Protein AF-A0A971S1C1-F1 (afdb_monomer_lite)

InterPro domains:
  IPR001343 RTX calcium-binding nonapeptide repeat [PF00353] (58-92)
  IPR010566 Haemolysin-type calcium binding-related [PF06594] (137-173)
  IPR011049 Serralysin-like metalloprotease, C-terminal [G3DSA:2.150.10.10] (1-204)
  IPR011049 Serralysin-like metalloprotease, C-terminal [SSF51120] (1-157)
  IPR018511 Hemolysin-type calcium-binding conserved site [PS00330] (73-91)

Secondary structure (DSSP, 8-state):
-EEEE-STT------TTS---EEEESS-EE--TT--EEEE--SS---EE--SS--EEE--SS--EEEEEESS-EEE--SBS-EEEEEES--EEEE-TT-BEEEEE-----TT---EEEE-SS--GGG-EEEEETTEEEEEETTTEEEEETTTTSTT-S-SEEEETTS-EEEHHHHHHHHHHHHHHHHHTT----SHHHHHT-HHHHHHHHHT-B-

Organism: NCBI:txid328301

Radius of gyration: 18.39 Å; chains: 1; bounding box: 39×34×55 Å

Foldseek 3Di:
DEEEAEDPPDDDDDDPPPDEYEYEYCAADEDDPPHAEYAHPHPEEHEYEYDQEAHEYHADQEEYEYEQAHYAYEYHNAAYAYEYENHEAAYEDEDEPNNAEYEYWYPQYPPPYAHEYEYEDPFDQLQWFWDDDPQWIWIGTDDGYIYIQHRLNPPRTGHQWYAYPVGKIDGSVLNVVLNVVLVVVCVVVVQDRPDSVSCVVDSVSSVSSSVSIDD

Sequence (215 aa):
DTYSVDNAGDVVTENAGEGTDTVQSSRTYTLGANVENLTLTGTSTINGTGNALDNVLTGNSANNTLSGADGNDVLYGNAGNDTLNGGAGNDTYTFSLNGGNDTVTDAGADSTTQDKVLFTNDVLQNTVALFQDGQNLIVGYGSTDAITITNQAASDYGVEKIQLDNGLFLTNDDVNLVIQQMTAFAADHGIALASIADVRANQDLMNIVVSAWHG

Structure (mmCIF, N/CA/C/O backbone):
data_AF-A0A971S1C1-F1
#
_entry.id   AF-A0A971S1C1-F1
#
loop_
_atom_site.group_PDB
_atom_site.id
_atom_site.type_symbol
_atom_site.label_atom_id
_atom_site.label_alt_id
_atom_site.label_comp_id
_atom_site.label_asym_id
_atom_site.label_entity_id
_atom_site.label_seq_id
_atom_site.pdbx_PDB_ins_code
_atom_site.Cartn_x
_atom_site.Cartn_y
_atom_site.Cartn_z
_atom_site.occupancy
_atom_site.B_iso_or_equiv
_atom_site.auth_seq_id
_atom_site.auth_comp_id
_atom_site.auth_asym_id
_atom_site.auth_atom_id
_atom_site.pdbx_PDB_model_num
ATOM 1 N N . ASP A 1 1 ? -8.992 4.851 24.533 1.00 92.00 1 ASP A N 1
ATOM 2 C CA . ASP A 1 1 ? -8.841 3.594 25.295 1.00 92.00 1 ASP A CA 1
ATOM 3 C C . ASP A 1 1 ? -8.175 2.481 24.486 1.00 92.00 1 ASP A C 1
ATOM 5 O O . ASP A 1 1 ? -7.805 2.673 23.328 1.00 92.00 1 ASP A O 1
ATOM 9 N N . THR A 1 2 ? -7.889 1.333 25.118 1.00 95.94 2 THR A N 1
ATOM 10 C CA . THR A 1 2 ? -7.298 0.154 24.454 1.00 95.94 2 THR A CA 1
ATOM 11 C C . THR A 1 2 ? -7.921 -1.146 24.957 1.00 95.94 2 THR A C 1
ATOM 13 O O . THR A 1 2 ? -7.911 -1.423 26.156 1.00 95.94 2 THR A O 1
ATOM 16 N N . TYR A 1 3 ? -8.387 -1.971 24.023 1.00 97.00 3 TYR A N 1
ATOM 17 C CA . TYR A 1 3 ? -9.036 -3.255 24.254 1.00 97.00 3 TYR A CA 1
ATOM 18 C C . TYR A 1 3 ? -8.163 -4.408 23.787 1.00 97.00 3 TYR A C 1
ATOM 20 O O . TYR A 1 3 ? -7.525 -4.326 22.741 1.00 97.00 3 TYR A O 1
ATOM 28 N N . SER A 1 4 ? -8.191 -5.512 24.529 1.00 97.50 4 SER A N 1
ATOM 29 C CA . SER A 1 4 ? -7.588 -6.778 24.114 1.00 97.50 4 SER A CA 1
ATOM 30 C C . SER A 1 4 ? -8.690 -7.754 23.728 1.00 97.50 4 SER A C 1
ATOM 32 O O . SER A 1 4 ? -9.604 -7.980 24.518 1.00 97.50 4 SER A O 1
ATOM 34 N N . VAL A 1 5 ? -8.582 -8.341 22.538 1.00 97.06 5 VAL A N 1
ATOM 35 C CA . VAL A 1 5 ? -9.487 -9.381 22.037 1.00 97.06 5 VAL A CA 1
ATOM 36 C C . VAL A 1 5 ? -8.680 -10.647 21.764 1.00 97.06 5 VAL A C 1
ATOM 38 O O . VAL A 1 5 ? -7.933 -10.738 20.784 1.00 97.06 5 VAL A O 1
ATOM 41 N N . ASP A 1 6 ? -8.822 -11.642 22.634 1.00 95.25 6 ASP A N 1
ATOM 42 C CA . ASP A 1 6 ? -8.107 -12.921 22.542 1.00 95.25 6 ASP A CA 1
ATOM 43 C C . ASP A 1 6 ? -9.027 -14.143 22.444 1.00 95.25 6 ASP A C 1
ATOM 45 O O . ASP A 1 6 ? -8.603 -15.234 22.040 1.00 95.25 6 ASP A O 1
ATOM 49 N N . ASN A 1 7 ? -10.318 -13.957 22.700 1.00 93.12 7 ASN A N 1
ATOM 50 C CA . ASN A 1 7 ? -11.311 -15.005 22.592 1.00 93.12 7 ASN A CA 1
ATOM 51 C C . ASN A 1 7 ? -12.618 -14.474 21.985 1.00 93.12 7 ASN A C 1
ATOM 53 O O . ASN A 1 7 ? -12.887 -13.281 21.937 1.00 93.12 7 ASN A O 1
ATOM 57 N N . ALA A 1 8 ? -13.447 -15.386 21.474 1.00 87.94 8 ALA A N 1
ATOM 58 C CA . ALA A 1 8 ? -14.677 -15.018 20.766 1.00 87.94 8 ALA A CA 1
ATOM 59 C C . ALA A 1 8 ? -15.780 -14.442 21.678 1.00 87.94 8 ALA A C 1
ATOM 61 O O . ALA A 1 8 ? -16.817 -14.026 21.171 1.00 87.94 8 ALA A O 1
ATOM 62 N N . GLY A 1 9 ? -15.600 -14.493 23.000 1.00 89.88 9 GLY A N 1
ATOM 63 C CA . GLY A 1 9 ? -16.530 -13.929 23.973 1.00 89.88 9 GLY A CA 1
ATOM 64 C C . GLY A 1 9 ? -16.203 -12.493 24.377 1.00 89.88 9 GLY A C 1
ATOM 65 O O . GLY A 1 9 ? -17.018 -11.886 25.071 1.00 89.88 9 GLY A O 1
ATOM 66 N N . ASP A 1 10 ? -15.053 -11.955 23.963 1.00 93.88 10 ASP A N 1
ATOM 67 C CA . ASP A 1 10 ? -14.683 -10.574 24.260 1.00 93.88 10 ASP A CA 1
ATOM 68 C C . ASP A 1 10 ? -15.591 -9.611 23.490 1.00 93.88 10 ASP A C 1
ATOM 70 O O . ASP A 1 10 ? -15.847 -9.781 22.296 1.00 93.88 10 ASP A O 1
ATOM 74 N N . VAL A 1 11 ? -16.084 -8.590 24.190 1.00 91.44 11 VAL A N 1
ATOM 75 C CA . VAL A 1 11 ? -16.961 -7.561 23.630 1.00 91.44 11 VAL A CA 1
ATOM 76 C C . VAL A 1 11 ? -16.292 -6.211 23.818 1.00 91.44 11 VAL A C 1
ATOM 78 O O . VAL A 1 11 ? -15.999 -5.815 24.945 1.00 91.44 11 VAL A O 1
ATOM 81 N N . VAL A 1 12 ? -16.090 -5.498 22.713 1.00 94.38 12 VAL A N 1
ATOM 82 C CA . VAL A 1 12 ? -15.684 -4.090 22.717 1.00 94.38 12 VAL A CA 1
ATOM 83 C C . VAL A 1 12 ? -16.940 -3.244 22.563 1.00 94.38 12 VAL A C 1
ATOM 85 O O . VAL A 1 12 ? -17.774 -3.504 21.696 1.00 94.38 12 VAL A O 1
ATOM 88 N N . THR A 1 13 ? -17.121 -2.264 23.439 1.00 91.62 13 THR A N 1
ATOM 89 C CA . THR A 1 13 ? -18.231 -1.311 23.374 1.00 91.62 13 THR A CA 1
ATOM 90 C C . THR A 1 13 ? -17.671 0.066 23.640 1.00 91.62 13 THR A C 1
ATOM 92 O O . THR A 1 13 ? -17.110 0.277 24.708 1.00 91.62 13 THR A O 1
ATOM 95 N N . GLU A 1 14 ? -17.867 0.965 22.683 1.00 93.75 14 GLU A N 1
ATOM 96 C CA . GLU A 1 14 ? -17.400 2.345 22.755 1.00 93.75 14 GLU A CA 1
ATOM 97 C C . GLU A 1 14 ? -18.527 3.334 22.474 1.00 93.75 14 GLU A C 1
ATOM 99 O O . GLU A 1 14 ? -19.392 3.082 21.618 1.00 93.75 14 GLU A O 1
ATOM 104 N N . ASN A 1 15 ? -18.535 4.459 23.195 1.00 90.69 15 ASN A N 1
ATOM 105 C CA . ASN A 1 15 ? -19.486 5.536 22.932 1.00 90.69 15 ASN A CA 1
ATOM 106 C C . ASN A 1 15 ? -18.863 6.611 22.041 1.00 90.69 15 ASN A C 1
ATOM 108 O O . ASN A 1 15 ? -17.659 6.828 21.988 1.00 90.69 15 ASN A O 1
ATOM 112 N N . ALA A 1 16 ? -19.726 7.342 21.341 1.00 91.50 16 ALA A N 1
ATOM 113 C CA . ALA A 1 16 ? -19.281 8.417 20.472 1.00 91.50 16 ALA A CA 1
ATOM 114 C C . ALA A 1 16 ? -18.640 9.565 21.272 1.00 91.50 16 ALA A C 1
ATOM 116 O O . ALA A 1 16 ? -19.221 10.060 22.242 1.00 91.50 16 ALA A O 1
ATOM 117 N N . GLY A 1 17 ? -17.497 10.060 20.789 1.00 88.75 17 GLY A N 1
ATOM 118 C CA . GLY A 1 17 ? -16.838 11.257 21.318 1.00 88.75 17 GLY A CA 1
ATOM 119 C C . GLY A 1 17 ? -15.993 11.031 22.573 1.00 88.75 17 GLY A C 1
ATOM 120 O O . GLY A 1 17 ? -15.664 12.010 23.245 1.00 88.75 17 GLY A O 1
ATOM 121 N N . GLU A 1 18 ? -15.647 9.781 22.889 1.00 91.31 18 GLU A N 1
ATOM 122 C CA . GLU A 1 18 ? -14.807 9.436 24.046 1.00 91.31 18 GLU A CA 1
ATOM 123 C C . GLU A 1 18 ? -13.300 9.483 23.743 1.00 91.31 18 GLU A C 1
ATOM 125 O O . GLU A 1 18 ? -12.488 9.559 24.665 1.00 91.31 18 GLU A O 1
ATOM 130 N N . GLY A 1 19 ? -12.916 9.606 22.472 1.00 93.44 19 GLY A N 1
ATOM 131 C CA . GLY A 1 19 ? -11.536 9.833 22.069 1.00 93.44 19 GLY A CA 1
ATOM 132 C C . GLY A 1 19 ? -11.177 9.027 20.835 1.00 93.44 19 GLY A C 1
ATOM 133 O O . GLY A 1 19 ? -11.978 8.934 19.914 1.00 93.44 19 GLY A O 1
ATOM 134 N N . THR A 1 20 ? -9.937 8.537 20.819 1.00 95.38 20 THR A N 1
ATOM 135 C CA . THR A 1 20 ? -9.447 7.573 19.835 1.00 95.38 20 THR A CA 1
ATOM 136 C C . THR A 1 20 ? -9.171 6.261 20.552 1.00 95.38 20 THR A C 1
ATOM 138 O O . THR A 1 20 ? -8.403 6.220 21.527 1.00 95.38 20 THR A O 1
ATOM 141 N N . ASP A 1 21 ? -9.757 5.192 20.038 1.00 97.50 21 ASP A N 1
ATOM 142 C CA . ASP A 1 21 ? -9.824 3.896 20.689 1.00 97.50 21 ASP A CA 1
ATOM 143 C C . ASP A 1 21 ? -9.136 2.819 19.855 1.00 97.50 21 ASP A C 1
ATOM 145 O O . ASP A 1 21 ? -9.110 2.850 18.626 1.00 97.50 21 ASP A O 1
ATOM 149 N N . THR A 1 22 ? -8.484 1.876 20.537 1.00 98.06 22 THR A N 1
ATOM 150 C CA . THR A 1 22 ? -7.653 0.851 19.890 1.00 98.06 22 THR A CA 1
ATOM 151 C C . THR A 1 22 ? -8.057 -0.547 20.307 1.00 98.06 22 THR A C 1
ATOM 153 O O . THR A 1 22 ? -8.115 -0.850 21.494 1.00 98.06 22 THR A O 1
ATOM 156 N N . VAL A 1 23 ? -8.241 -1.445 19.346 1.00 98.69 23 VAL A N 1
ATOM 157 C CA . VAL A 1 23 ? -8.349 -2.885 19.590 1.00 98.69 23 VAL A CA 1
ATOM 158 C C . VAL A 1 23 ? -7.042 -3.562 19.223 1.00 98.69 23 VAL A C 1
ATOM 160 O O . VAL A 1 23 ? -6.543 -3.431 18.112 1.00 98.69 23 VAL A O 1
ATOM 163 N N . GLN A 1 24 ? -6.514 -4.352 20.146 1.00 98.69 24 GLN A N 1
ATOM 164 C CA . GLN A 1 24 ? -5.446 -5.308 19.904 1.00 98.69 24 GLN A CA 1
ATOM 165 C C . GLN A 1 24 ? -6.063 -6.704 19.843 1.00 98.69 24 GLN A C 1
ATOM 167 O O . GLN A 1 24 ? -6.579 -7.195 20.846 1.00 98.69 24 GLN A O 1
ATOM 172 N N . SER A 1 25 ? -6.034 -7.348 18.675 1.00 98.50 25 SER A N 1
ATOM 173 C CA . SER A 1 25 ? -6.679 -8.649 18.481 1.00 98.50 25 SER A CA 1
ATOM 174 C C . SER A 1 25 ? -5.701 -9.739 18.069 1.00 98.50 25 SER A C 1
ATOM 176 O O . SER A 1 25 ? -4.977 -9.605 17.087 1.00 98.50 25 SER A O 1
ATOM 178 N N . SER A 1 26 ? -5.730 -10.876 18.763 1.00 98.19 26 SER A N 1
ATOM 179 C CA . SER A 1 26 ? -4.986 -12.077 18.348 1.00 98.19 26 SER A CA 1
ATOM 180 C C . SER A 1 26 ? -5.775 -12.971 17.379 1.00 98.19 26 SER A C 1
ATOM 182 O O . SER A 1 26 ? -5.372 -14.100 17.087 1.00 98.19 26 SER A O 1
ATOM 184 N N . ARG A 1 27 ? -6.915 -12.480 16.876 1.00 97.75 27 ARG A N 1
ATOM 185 C CA . ARG A 1 27 ? -7.866 -13.195 16.016 1.00 97.75 27 ARG A CA 1
ATOM 186 C C . ARG A 1 27 ? -8.321 -12.290 14.868 1.00 97.75 27 ARG A C 1
ATOM 188 O O . ARG A 1 27 ? -8.015 -11.107 14.842 1.00 97.75 27 ARG A O 1
ATOM 195 N N . THR A 1 28 ? -9.067 -12.856 13.918 1.00 98.50 28 THR A N 1
ATOM 196 C CA . THR A 1 28 ? -9.772 -12.031 12.924 1.00 98.50 28 THR A CA 1
ATOM 197 C C . THR A 1 28 ? -10.797 -11.156 13.631 1.00 98.50 28 THR A C 1
ATOM 199 O O . THR A 1 28 ? -11.549 -11.676 14.462 1.00 98.50 28 THR A O 1
ATOM 202 N N . TYR A 1 29 ? -10.822 -9.866 13.306 1.00 98.50 29 TYR A N 1
ATOM 203 C CA . TYR A 1 29 ? -11.644 -8.894 14.012 1.00 98.50 29 TYR A CA 1
ATOM 204 C C . TYR A 1 29 ? -12.190 -7.807 13.086 1.00 98.50 29 TYR A C 1
ATOM 206 O O . TYR A 1 29 ? -11.515 -7.366 12.158 1.00 98.50 29 TYR A O 1
ATOM 214 N N . THR A 1 30 ? -13.409 -7.3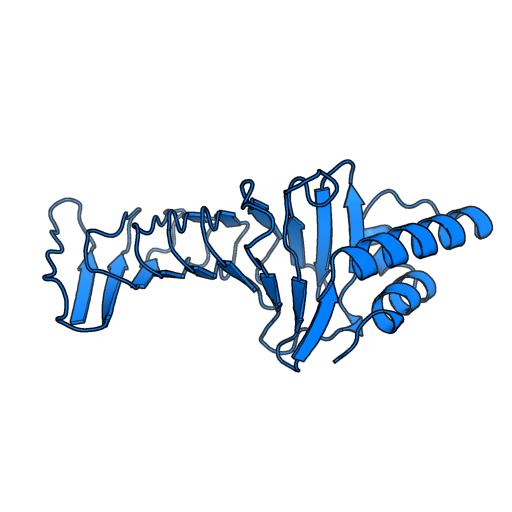66 13.385 1.00 98.44 30 THR A N 1
ATOM 215 C CA . THR A 1 30 ? -14.073 -6.235 12.736 1.00 98.44 30 THR A CA 1
ATOM 216 C C . THR A 1 30 ? -14.348 -5.182 13.798 1.00 98.44 30 THR A C 1
ATOM 218 O O . THR A 1 30 ? -14.920 -5.512 14.841 1.00 98.44 30 THR A O 1
ATOM 221 N N . LEU A 1 31 ? -13.927 -3.941 13.559 1.00 98.44 31 LEU A N 1
ATOM 222 C CA . LEU A 1 31 ? -14.152 -2.845 14.492 1.00 98.44 31 LEU A CA 1
ATOM 223 C C . LEU A 1 31 ? -15.653 -2.582 14.669 1.00 98.44 31 LEU A C 1
ATOM 225 O O . LEU A 1 31 ? -16.435 -2.568 13.719 1.00 98.44 31 LEU A O 1
ATOM 229 N N . GLY A 1 32 ? -16.056 -2.390 15.926 1.00 96.88 32 GLY A N 1
ATOM 230 C CA . GLY A 1 32 ? -17.382 -1.879 16.259 1.00 96.88 32 GLY A CA 1
ATOM 231 C C . GLY A 1 32 ? -17.464 -0.377 15.995 1.00 96.88 32 GLY A C 1
ATOM 232 O O . GLY A 1 32 ? -16.462 0.253 15.674 1.00 96.88 32 GLY A O 1
ATOM 233 N N . ALA A 1 33 ? -18.651 0.210 16.140 1.00 95.62 33 ALA A N 1
ATOM 234 C CA . ALA A 1 33 ? -18.812 1.659 16.033 1.00 95.62 33 ALA A CA 1
ATOM 235 C C . ALA A 1 33 ? -17.972 2.405 17.087 1.00 95.62 33 ALA A C 1
ATOM 237 O O . ALA A 1 33 ? -17.821 1.903 18.201 1.00 95.62 33 ALA A O 1
ATOM 238 N N . ASN A 1 34 ? -17.525 3.619 16.745 1.00 96.75 34 ASN A N 1
ATOM 239 C CA . ASN A 1 34 ? -16.732 4.505 17.615 1.00 96.75 34 ASN A CA 1
ATOM 240 C C . ASN A 1 34 ? -15.370 3.920 18.022 1.00 96.75 34 ASN A C 1
ATOM 242 O O . ASN A 1 34 ? -14.898 4.177 19.119 1.00 96.75 34 ASN A O 1
ATOM 246 N N . VAL A 1 35 ? -14.789 3.063 17.181 1.00 97.94 35 VAL A N 1
ATOM 247 C CA . VAL A 1 35 ? -13.436 2.547 17.388 1.00 97.94 35 VAL A CA 1
ATOM 248 C C . VAL A 1 35 ? -12.629 2.802 16.134 1.00 97.94 35 VAL A C 1
ATOM 250 O O . VAL A 1 35 ? -13.066 2.424 15.050 1.00 97.94 35 VAL A O 1
ATOM 253 N N . GLU A 1 36 ? -11.456 3.405 16.274 1.00 98.31 36 GLU A N 1
ATOM 254 C CA . GLU A 1 36 ? -10.695 3.909 15.130 1.00 98.31 36 GLU A CA 1
ATOM 255 C C . GLU A 1 36 ? -9.504 3.014 14.782 1.00 98.31 36 GLU A C 1
ATOM 257 O O . GLU A 1 36 ? -9.117 2.921 13.624 1.00 98.31 36 GLU A O 1
ATOM 262 N N . ASN A 1 37 ? -8.906 2.317 15.753 1.00 98.69 37 ASN A N 1
ATOM 263 C CA . ASN A 1 37 ? -7.661 1.589 15.503 1.00 98.69 37 ASN A CA 1
ATOM 264 C C . ASN A 1 37 ? -7.801 0.084 15.736 1.00 98.69 37 ASN A C 1
ATOM 266 O O . ASN A 1 37 ? -8.322 -0.364 16.761 1.00 98.69 37 ASN A O 1
ATOM 270 N N . LEU A 1 38 ? -7.222 -0.707 14.835 1.00 98.81 38 LEU A N 1
ATOM 271 C CA . LEU A 1 38 ? -7.054 -2.150 14.979 1.00 98.81 38 LEU A CA 1
ATOM 272 C 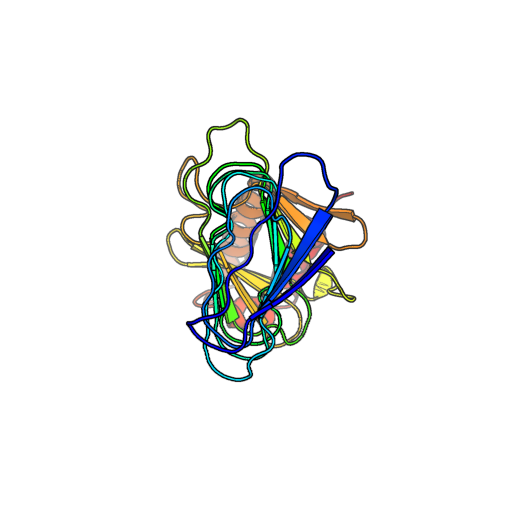C . LEU A 1 38 ? -5.585 -2.536 14.794 1.00 98.81 38 LEU A C 1
ATOM 274 O O . LEU A 1 38 ? -4.981 -2.251 13.765 1.00 98.81 38 LEU A O 1
ATOM 278 N N . THR A 1 39 ? -5.028 -3.270 15.752 1.00 98.81 39 THR A N 1
ATOM 279 C CA . THR A 1 39 ? -3.732 -3.944 15.625 1.00 98.81 39 THR A CA 1
ATOM 280 C C . THR A 1 39 ? -3.905 -5.451 15.781 1.00 98.81 39 THR A C 1
ATOM 282 O O . THR A 1 39 ? -4.357 -5.935 16.821 1.00 98.81 39 THR A O 1
ATOM 285 N N . LEU A 1 40 ? -3.503 -6.213 14.766 1.00 98.81 40 LEU A N 1
ATOM 286 C CA . LEU A 1 40 ? -3.474 -7.671 14.812 1.00 98.81 40 LEU A CA 1
ATOM 287 C C . LEU A 1 40 ? -2.193 -8.141 15.521 1.00 98.81 40 LEU A C 1
ATOM 289 O O . LEU A 1 40 ? -1.082 -7.868 15.083 1.00 98.81 40 LEU A O 1
ATOM 293 N N . THR A 1 41 ? -2.339 -8.848 16.641 1.00 98.38 41 THR A N 1
ATOM 294 C CA . THR A 1 41 ? -1.227 -9.285 17.510 1.00 98.38 41 THR A CA 1
ATOM 295 C C . THR A 1 41 ? -0.941 -10.783 17.432 1.00 98.38 41 THR A C 1
ATOM 297 O O . THR A 1 41 ? 0.053 -11.261 17.981 1.00 98.38 41 THR A O 1
ATOM 300 N N . GLY A 1 42 ? -1.809 -11.546 16.762 1.00 96.75 42 GLY A N 1
ATOM 301 C CA . GLY A 1 42 ? -1.591 -12.970 16.511 1.00 96.75 42 GLY A CA 1
ATOM 302 C C . GLY A 1 42 ? -0.409 -13.200 15.568 1.00 96.75 42 GLY A C 1
ATOM 303 O O . GLY A 1 42 ? 0.053 -12.280 14.906 1.00 96.75 42 GLY A O 1
ATOM 304 N N . THR A 1 43 ? 0.062 -14.441 15.466 1.00 96.06 43 THR A N 1
ATOM 305 C CA . THR A 1 43 ? 1.147 -14.825 14.538 1.00 96.06 43 THR A CA 1
ATOM 306 C C . THR A 1 43 ? 0.668 -15.671 13.357 1.00 96.06 43 THR A C 1
ATOM 308 O O . THR A 1 43 ? 1.449 -15.989 12.465 1.00 96.06 43 THR A O 1
ATOM 311 N N . SER A 1 44 ? -0.605 -16.072 13.348 1.00 97.31 44 SER A N 1
ATOM 312 C CA . SER A 1 44 ? -1.245 -16.754 12.221 1.00 97.31 44 SER A CA 1
ATOM 313 C C . SER A 1 44 ? -1.897 -15.757 11.265 1.00 97.31 44 SER A C 1
ATOM 315 O O . SER A 1 44 ? -2.150 -14.618 11.647 1.00 97.31 44 SER A O 1
ATOM 317 N N . THR A 1 45 ? -2.270 -16.213 10.067 1.00 98.38 45 THR A N 1
ATOM 318 C CA . THR A 1 45 ? -3.176 -15.472 9.178 1.00 98.38 45 THR A CA 1
ATOM 319 C C . THR A 1 45 ? -4.499 -15.195 9.888 1.00 98.38 45 THR A C 1
ATOM 321 O O . THR A 1 45 ? -5.275 -16.106 10.185 1.00 98.38 45 THR A O 1
ATOM 324 N N . ILE A 1 46 ? -4.720 -13.921 10.177 1.00 98.50 46 ILE A N 1
ATOM 325 C CA . ILE A 1 46 ? -5.948 -13.338 10.712 1.00 98.50 46 ILE A CA 1
ATOM 326 C C . ILE A 1 46 ? -6.221 -12.050 9.939 1.00 98.50 46 ILE A C 1
ATOM 328 O O . ILE A 1 46 ? -5.311 -11.500 9.332 1.00 98.50 46 ILE A O 1
ATOM 332 N N . ASN A 1 47 ? -7.468 -11.595 9.925 1.00 98.75 47 ASN A N 1
ATOM 333 C CA . ASN A 1 47 ? -7.881 -10.474 9.085 1.00 98.75 47 ASN A CA 1
ATOM 334 C C . ASN A 1 47 ? -8.429 -9.324 9.928 1.00 98.75 47 ASN A C 1
ATOM 336 O O . ASN A 1 47 ? -8.912 -9.535 11.044 1.00 98.75 47 ASN A O 1
ATOM 340 N N . GLY A 1 48 ? -8.362 -8.120 9.375 1.00 98.81 48 GLY A N 1
ATOM 341 C CA . GLY A 1 48 ? -8.873 -6.905 9.992 1.00 98.81 48 GLY A CA 1
ATOM 342 C C . GLY A 1 48 ? -9.931 -6.259 9.113 1.00 98.81 48 GLY A C 1
ATOM 343 O O . GLY A 1 48 ? -9.810 -6.231 7.889 1.00 98.81 48 GLY A O 1
ATOM 344 N N . THR A 1 49 ? -10.981 -5.738 9.729 1.00 98.75 49 THR A N 1
ATOM 345 C CA . THR A 1 49 ? -11.970 -4.910 9.037 1.00 98.75 49 THR A CA 1
ATOM 346 C C . THR A 1 49 ? -12.271 -3.689 9.887 1.00 98.75 49 THR A C 1
ATOM 348 O O . THR A 1 49 ? -12.515 -3.830 11.087 1.00 98.75 49 THR A O 1
ATOM 351 N N . GLY A 1 50 ? -12.222 -2.517 9.268 1.00 98.56 50 GLY A N 1
ATOM 352 C CA . GLY A 1 50 ? -12.630 -1.254 9.851 1.00 98.56 50 GLY A CA 1
ATOM 353 C C . GLY A 1 50 ? -14.149 -1.103 9.931 1.00 98.56 50 GLY A C 1
ATOM 354 O O . GLY A 1 50 ? -14.899 -2.087 9.956 1.00 98.56 50 GLY A O 1
ATOM 355 N N . ASN A 1 51 ? -14.595 0.141 10.025 1.00 97.88 51 ASN A N 1
ATOM 356 C CA . ASN A 1 51 ? -15.985 0.559 10.114 1.00 97.88 51 ASN A CA 1
ATOM 357 C C . ASN A 1 51 ? -16.220 1.776 9.196 1.00 97.88 51 ASN A C 1
ATOM 359 O O . ASN A 1 51 ? -15.668 1.821 8.113 1.00 97.88 51 ASN A O 1
ATOM 363 N N . ALA A 1 52 ? -17.119 2.694 9.560 1.00 96.31 52 ALA A N 1
ATOM 364 C CA . ALA A 1 52 ? -17.439 3.862 8.732 1.00 96.31 52 ALA A CA 1
ATOM 365 C C . ALA A 1 52 ? -16.688 5.147 9.144 1.00 96.31 52 ALA A C 1
ATOM 367 O O . ALA A 1 52 ? -17.096 6.252 8.782 1.00 96.31 52 ALA A O 1
ATOM 368 N N . LEU A 1 53 ? -15.693 5.016 10.020 1.00 97.06 53 LEU A N 1
ATOM 369 C CA . LEU A 1 53 ? -14.838 6.096 10.502 1.00 97.06 53 LEU A CA 1
ATOM 370 C C . LEU A 1 53 ? -13.475 5.987 9.829 1.00 97.06 53 LEU A C 1
ATOM 372 O O . LEU A 1 53 ? -13.088 4.911 9.405 1.00 97.06 53 LEU A O 1
ATOM 376 N N . ASP A 1 54 ? -12.702 7.067 9.882 1.00 97.81 54 ASP A N 1
ATOM 377 C CA . ASP A 1 54 ? -11.282 7.039 9.533 1.00 97.81 54 ASP A CA 1
ATOM 378 C C . ASP A 1 54 ? -10.546 6.063 10.473 1.00 97.81 54 ASP A C 1
ATOM 380 O O . ASP A 1 54 ? -10.459 6.298 11.686 1.00 97.81 54 ASP A O 1
ATOM 384 N N . ASN A 1 55 ? -10.061 4.938 9.947 1.00 98.75 55 ASN A N 1
ATOM 385 C CA . ASN A 1 55 ? -9.438 3.880 10.729 1.00 98.75 55 ASN A CA 1
ATOM 386 C C . ASN A 1 55 ? -7.938 3.728 10.473 1.00 98.75 55 ASN A C 1
ATOM 388 O O . ASN A 1 55 ? -7.427 3.931 9.376 1.00 98.75 55 ASN A O 1
ATOM 392 N N . VAL A 1 56 ? -7.215 3.271 11.499 1.00 98.88 56 VAL A N 1
ATOM 393 C CA . VAL A 1 56 ? -5.842 2.771 11.360 1.00 98.88 56 VAL A CA 1
ATOM 394 C C . VAL A 1 56 ? -5.836 1.261 11.550 1.00 98.88 56 VAL A C 1
ATOM 396 O O . VAL A 1 56 ? -6.028 0.756 12.660 1.00 98.88 56 VAL A O 1
ATOM 399 N N . LEU A 1 57 ? -5.572 0.525 10.471 1.00 98.94 57 LEU A N 1
ATOM 400 C CA . LEU A 1 57 ? -5.535 -0.936 10.471 1.00 98.94 57 LEU A CA 1
ATOM 401 C C . LEU A 1 57 ? -4.095 -1.425 10.320 1.00 98.94 57 LEU A C 1
ATOM 403 O O . LEU A 1 57 ? -3.433 -1.171 9.319 1.00 98.94 57 LEU A O 1
ATOM 407 N N . THR A 1 58 ? -3.609 -2.150 11.323 1.00 98.88 58 THR A N 1
ATOM 408 C CA . THR A 1 58 ? -2.257 -2.717 11.358 1.00 98.88 58 THR A CA 1
ATOM 409 C C . THR A 1 58 ? -2.311 -4.243 11.387 1.00 98.88 58 THR A C 1
ATOM 411 O O . THR A 1 58 ? -2.810 -4.835 12.348 1.00 98.88 58 THR A O 1
ATOM 414 N N . GLY A 1 59 ? -1.776 -4.869 10.340 1.00 98.81 59 GLY A N 1
ATOM 415 C CA . GLY A 1 59 ? -1.577 -6.309 10.209 1.00 98.81 59 GLY A CA 1
ATOM 416 C C . GLY A 1 59 ? -0.468 -6.855 11.112 1.00 98.81 59 GLY A C 1
ATOM 417 O O . GLY A 1 59 ? 0.196 -6.118 11.846 1.00 98.81 59 GLY A O 1
ATOM 418 N N . ASN A 1 60 ? -0.275 -8.169 11.078 1.00 98.56 60 ASN A N 1
ATOM 419 C CA . ASN A 1 60 ? 0.800 -8.871 11.770 1.00 98.56 60 ASN A CA 1
ATOM 420 C C . ASN A 1 60 ? 1.911 -9.279 10.785 1.00 98.56 60 ASN A C 1
ATOM 422 O O . ASN A 1 60 ? 2.117 -8.631 9.773 1.00 98.56 60 ASN A O 1
ATOM 426 N N . SER A 1 61 ? 2.713 -10.293 11.122 1.00 98.06 61 SER A N 1
ATOM 427 C CA . SER A 1 61 ? 3.804 -10.770 10.256 1.00 98.06 61 SER A CA 1
ATOM 428 C C . SER A 1 61 ? 3.400 -11.931 9.334 1.00 98.06 61 SER A C 1
ATOM 430 O O . SER A 1 61 ? 4.267 -12.661 8.849 1.00 98.06 61 SER A O 1
ATOM 432 N N . ALA A 1 62 ? 2.108 -12.229 9.239 1.00 98.56 62 ALA A N 1
ATOM 433 C CA . ALA A 1 62 ? 1.553 -13.270 8.390 1.00 98.56 62 ALA A CA 1
ATOM 434 C C . ALA A 1 62 ? 0.650 -12.620 7.345 1.00 98.56 62 ALA A C 1
ATOM 436 O O . ALA A 1 62 ? 0.190 -11.509 7.536 1.00 98.56 62 ALA A O 1
ATOM 437 N N . ASN A 1 63 ? 0.318 -13.358 6.290 1.00 98.75 63 ASN A N 1
ATOM 438 C CA . ASN A 1 63 ? -0.556 -12.853 5.235 1.00 98.75 63 ASN A CA 1
ATOM 439 C C . ASN A 1 63 ? -1.929 -12.485 5.815 1.00 98.75 63 ASN A C 1
ATOM 441 O O . ASN A 1 63 ? -2.645 -13.380 6.285 1.00 98.75 63 ASN A O 1
ATOM 445 N N . ASN A 1 64 ? -2.286 -11.207 5.773 1.00 98.81 64 ASN A N 1
ATOM 446 C CA . ASN A 1 64 ? -3.547 -10.655 6.242 1.00 98.81 64 ASN A CA 1
ATOM 447 C C . ASN A 1 64 ? -4.398 -10.152 5.072 1.00 98.81 64 ASN A C 1
ATOM 449 O O . ASN A 1 64 ? -3.913 -9.739 4.021 1.00 98.81 64 ASN A O 1
ATOM 453 N N . THR A 1 65 ? -5.709 -10.139 5.283 1.00 98.75 65 THR A N 1
ATOM 454 C CA . THR A 1 65 ? -6.623 -9.285 4.525 1.00 98.75 65 THR A CA 1
ATOM 455 C C . THR A 1 65 ? -7.079 -8.151 5.432 1.00 98.75 65 THR A C 1
ATOM 457 O O . THR A 1 65 ? -7.650 -8.417 6.493 1.00 98.75 65 THR A O 1
ATOM 460 N N . LEU A 1 66 ? -6.826 -6.909 5.022 1.00 98.88 66 LEU A N 1
ATOM 461 C CA . LEU A 1 66 ? -7.263 -5.699 5.715 1.00 98.88 66 LEU A CA 1
ATOM 462 C C . LEU A 1 66 ? -8.255 -4.939 4.830 1.00 98.88 66 LEU A C 1
ATOM 464 O O . LEU A 1 66 ? -7.986 -4.725 3.650 1.00 98.88 66 LEU A O 1
ATOM 468 N N . SER A 1 67 ? -9.396 -4.554 5.399 1.00 98.19 67 SER A N 1
ATOM 469 C CA . SER A 1 67 ? -10.435 -3.774 4.716 1.00 98.19 67 SER A CA 1
ATOM 470 C C . SER A 1 67 ? -10.782 -2.540 5.543 1.00 98.19 67 SER A C 1
ATOM 472 O O . SER A 1 67 ? -11.256 -2.726 6.661 1.00 98.19 67 SER A O 1
ATOM 474 N N . GLY A 1 68 ? -10.577 -1.335 5.014 1.00 97.38 68 GLY A N 1
ATOM 475 C CA . GLY A 1 68 ? -10.897 -0.063 5.676 1.00 97.38 68 GLY A CA 1
ATOM 476 C C . GLY A 1 68 ? -12.404 0.170 5.827 1.00 97.38 68 GLY A C 1
ATOM 477 O O . GLY A 1 68 ? -12.890 0.293 6.945 1.00 97.38 68 GLY A O 1
ATOM 478 N N . ALA A 1 69 ? -13.142 -0.068 4.737 1.00 95.38 69 ALA A N 1
ATOM 479 C CA . ALA A 1 69 ? -14.586 0.134 4.576 1.00 95.38 69 ALA A CA 1
ATOM 480 C C . ALA A 1 69 ? -14.958 1.567 4.162 1.00 95.38 69 ALA A C 1
ATOM 482 O O . ALA A 1 69 ? -14.709 1.877 3.004 1.00 95.38 69 ALA A O 1
ATOM 483 N N . ASP A 1 70 ? -15.607 2.386 4.996 1.00 94.19 70 ASP A N 1
ATOM 484 C CA . ASP A 1 70 ? -15.833 3.801 4.650 1.00 94.19 70 ASP A CA 1
ATOM 485 C C . ASP A 1 70 ? -14.956 4.675 5.553 1.00 94.19 70 ASP A C 1
ATOM 487 O O . ASP A 1 70 ? -14.817 4.374 6.734 1.00 94.19 70 ASP A O 1
ATOM 491 N N . GLY A 1 71 ? -14.498 5.821 5.059 1.00 94.94 71 GLY A N 1
ATOM 492 C CA . GLY A 1 71 ? -13.637 6.729 5.817 1.00 94.94 71 GLY A CA 1
ATOM 493 C C . GLY A 1 71 ? -12.293 6.913 5.128 1.00 94.94 71 GLY A C 1
ATOM 494 O O . GLY A 1 71 ? -12.035 6.345 4.081 1.00 94.94 71 GLY A O 1
ATOM 495 N N . ASN A 1 72 ? -11.451 7.787 5.670 1.00 96.25 72 ASN A N 1
ATOM 496 C CA . ASN A 1 72 ? -10.081 7.957 5.191 1.00 96.25 72 ASN A CA 1
ATOM 497 C C . ASN A 1 72 ? -9.164 7.050 6.012 1.00 96.25 72 ASN A C 1
ATOM 499 O O . ASN A 1 72 ? -8.746 7.417 7.117 1.00 96.25 72 ASN A O 1
ATOM 503 N N . ASP A 1 73 ? -8.864 5.871 5.487 1.00 98.00 73 ASP A N 1
ATOM 504 C CA . ASP A 1 73 ? -8.193 4.823 6.237 1.00 98.00 73 ASP A CA 1
ATOM 505 C C . ASP A 1 73 ? -6.676 4.811 6.023 1.00 98.00 73 ASP A C 1
ATOM 507 O O . ASP A 1 73 ? -6.136 5.216 4.992 1.00 98.00 73 ASP A O 1
ATOM 511 N N . VAL A 1 74 ? -5.944 4.302 7.014 1.00 98.69 74 VAL A N 1
ATOM 512 C CA . VAL A 1 74 ? -4.510 4.015 6.906 1.00 98.69 74 VAL A CA 1
ATOM 513 C C . VAL A 1 74 ? -4.270 2.533 7.151 1.00 98.69 74 VAL A C 1
ATOM 515 O O . VAL A 1 74 ? -4.487 2.022 8.252 1.00 98.69 74 VAL A O 1
ATOM 518 N N . LEU A 1 75 ? -3.793 1.836 6.120 1.00 98.88 75 LEU A N 1
ATOM 519 C CA . LEU A 1 75 ? -3.590 0.392 6.137 1.00 98.88 75 LEU A CA 1
ATOM 520 C C . LEU A 1 75 ? -2.093 0.065 6.137 1.00 98.88 75 LEU A C 1
ATOM 522 O O . LEU A 1 75 ? -1.355 0.445 5.226 1.00 98.88 75 LEU A O 1
ATOM 526 N N . TYR A 1 76 ? -1.665 -0.694 7.144 1.00 98.75 76 TYR A N 1
ATOM 527 C CA . TYR A 1 76 ? -0.322 -1.255 7.273 1.00 98.75 76 TYR A CA 1
ATOM 528 C C . TYR A 1 76 ? -0.415 -2.780 7.198 1.00 98.75 76 TYR A C 1
ATOM 530 O O . TYR A 1 76 ? -0.816 -3.409 8.175 1.00 98.75 76 TYR A O 1
ATOM 538 N N . GLY A 1 77 ? -0.028 -3.384 6.070 1.00 98.25 77 GLY A N 1
ATOM 539 C CA . GLY A 1 77 ? 0.079 -4.851 5.965 1.00 98.25 77 GLY A CA 1
ATOM 540 C C . GLY A 1 77 ? 1.141 -5.427 6.910 1.00 98.25 77 GLY A C 1
ATOM 541 O O . GLY A 1 77 ? 0.911 -6.422 7.587 1.00 98.25 77 GLY A O 1
ATOM 542 N N . ASN A 1 78 ? 2.229 -4.669 7.099 1.00 98.00 78 ASN A N 1
ATOM 543 C CA . ASN A 1 78 ? 3.479 -5.094 7.728 1.00 98.00 78 ASN A CA 1
ATOM 544 C C . ASN A 1 78 ? 4.209 -6.134 6.880 1.00 98.00 78 ASN A C 1
ATOM 546 O O . ASN A 1 78 ? 4.597 -5.792 5.773 1.00 98.00 78 ASN A O 1
ATOM 550 N N . ALA A 1 79 ? 4.517 -7.310 7.426 1.00 97.56 79 ALA A N 1
ATOM 551 C CA . ALA A 1 79 ? 5.282 -8.330 6.722 1.00 97.56 79 ALA A CA 1
ATOM 552 C C . ALA A 1 79 ? 4.351 -9.473 6.335 1.00 97.56 79 ALA A C 1
ATOM 554 O O . ALA A 1 79 ? 3.582 -9.940 7.169 1.00 97.56 79 ALA A O 1
ATOM 555 N N . GLY A 1 80 ? 4.504 -10.012 5.136 1.00 98.25 80 GLY A N 1
ATOM 556 C CA . GLY A 1 80 ? 3.610 -11.043 4.632 1.00 98.25 80 GLY A CA 1
ATOM 557 C C . GLY A 1 80 ? 3.330 -10.813 3.160 1.00 98.25 80 GLY A C 1
ATOM 558 O O . GLY A 1 80 ? 4.009 -10.052 2.494 1.00 98.25 80 GLY A O 1
ATOM 559 N N . ASN A 1 81 ? 2.365 -11.537 2.616 1.00 98.56 81 ASN A N 1
ATOM 560 C CA . ASN A 1 81 ? 1.781 -11.168 1.334 1.00 98.56 81 ASN A CA 1
ATOM 561 C C . ASN A 1 81 ? 0.333 -10.800 1.615 1.00 98.56 81 ASN A C 1
ATOM 563 O O . ASN A 1 81 ? -0.518 -11.690 1.745 1.00 98.56 81 ASN A O 1
ATOM 567 N N . ASP A 1 82 ? 0.087 -9.510 1.767 1.00 98.81 82 ASP A N 1
ATOM 568 C CA . ASP A 1 82 ? -1.164 -8.977 2.271 1.00 98.81 82 ASP A CA 1
ATOM 569 C C . ASP A 1 82 ? -2.105 -8.563 1.143 1.00 98.81 82 ASP A C 1
ATOM 571 O O . ASP A 1 82 ? -1.719 -8.321 -0.001 1.00 98.81 82 ASP A O 1
ATOM 575 N N . THR A 1 83 ? -3.393 -8.501 1.462 1.00 98.62 83 THR A N 1
ATOM 576 C CA . THR A 1 83 ? -4.409 -7.888 0.605 1.00 98.62 83 THR A CA 1
ATOM 577 C C . THR A 1 83 ? -5.014 -6.714 1.349 1.00 98.62 83 THR A C 1
ATOM 579 O O . THR A 1 83 ? -5.663 -6.906 2.378 1.00 98.62 83 THR A O 1
ATOM 582 N N . LEU A 1 84 ? -4.793 -5.512 0.831 1.00 98.69 84 LEU A N 1
ATOM 583 C CA . LEU A 1 84 ? -5.241 -4.260 1.419 1.00 98.69 84 LEU A CA 1
ATOM 584 C C . LEU A 1 84 ? -6.326 -3.652 0.531 1.00 98.69 84 LEU A C 1
ATOM 586 O O . LEU A 1 84 ? -6.107 -3.438 -0.661 1.00 98.69 84 LEU A O 1
ATOM 590 N N . ASN A 1 85 ? -7.490 -3.398 1.118 1.00 97.00 85 ASN A N 1
ATOM 591 C CA . ASN A 1 85 ? -8.618 -2.738 0.476 1.00 97.00 85 ASN A CA 1
ATOM 592 C C . ASN A 1 85 ? -9.010 -1.527 1.317 1.00 97.00 85 ASN A C 1
ATOM 594 O O . ASN A 1 85 ? -9.468 -1.720 2.440 1.00 97.00 85 ASN A O 1
ATOM 598 N N . GLY A 1 86 ? -8.799 -0.316 0.815 1.00 95.06 86 GLY A N 1
ATOM 599 C CA . GLY A 1 86 ? -9.167 0.909 1.522 1.00 95.06 86 GLY A CA 1
ATOM 600 C C . GLY A 1 86 ? -10.683 1.002 1.631 1.00 95.06 86 GLY A C 1
ATOM 601 O O . GLY A 1 86 ? -11.248 0.764 2.695 1.00 95.06 86 GLY A O 1
ATOM 602 N N . GLY A 1 87 ? -11.350 1.079 0.485 1.00 93.50 87 GLY A N 1
ATOM 603 C CA . GLY A 1 87 ? -12.801 1.117 0.405 1.00 93.50 87 GLY A CA 1
ATOM 604 C C . GLY A 1 87 ? -13.238 2.464 -0.141 1.00 93.50 87 GLY A C 1
ATOM 605 O O . GLY A 1 87 ? -12.868 2.795 -1.261 1.00 93.50 87 GLY A O 1
ATOM 606 N N . ALA A 1 88 ? -14.091 3.185 0.579 1.00 91.88 88 ALA A N 1
ATOM 607 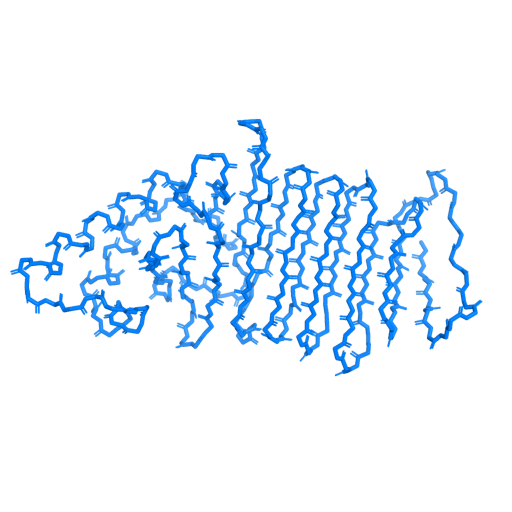C CA . ALA A 1 88 ? -14.568 4.500 0.177 1.00 91.88 88 ALA A CA 1
ATOM 608 C C . ALA A 1 88 ? -13.940 5.597 1.038 1.00 91.88 88 ALA A C 1
ATOM 610 O O . ALA A 1 88 ? -14.208 5.658 2.231 1.00 91.88 88 ALA A O 1
ATOM 611 N N . GLY A 1 89 ? -13.260 6.555 0.413 1.00 92.62 89 GLY A N 1
ATOM 612 C CA . GLY A 1 89 ? -12.652 7.698 1.091 1.00 92.62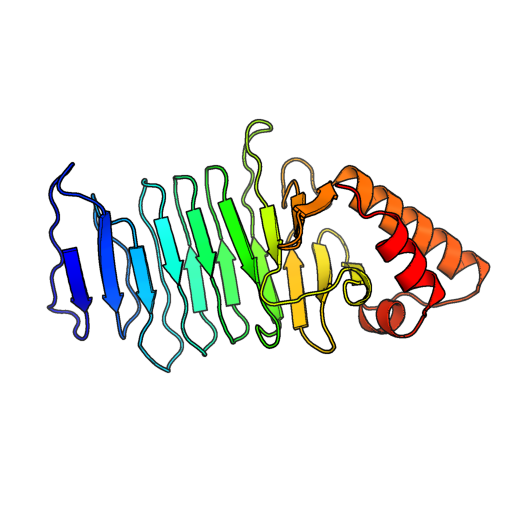 89 GLY A CA 1
ATOM 613 C C . GLY A 1 89 ? -11.291 8.003 0.488 1.00 92.62 89 GLY A C 1
ATOM 614 O O . GLY A 1 89 ? -11.070 7.669 -0.664 1.00 92.62 89 GLY A O 1
ATOM 615 N N . ASN A 1 90 ? -10.427 8.717 1.213 1.00 94.56 90 ASN A N 1
ATOM 616 C CA . ASN A 1 90 ? -9.036 8.921 0.798 1.00 94.56 90 ASN A CA 1
ATOM 617 C C . ASN A 1 90 ? -8.123 8.045 1.652 1.00 94.56 90 ASN A C 1
ATOM 619 O O . ASN A 1 90 ? -7.751 8.421 2.769 1.00 94.56 90 ASN A O 1
ATOM 623 N N . ASP A 1 91 ? -7.722 6.916 1.103 1.00 96.56 91 ASP A N 1
ATOM 624 C CA . ASP A 1 91 ? -7.008 5.874 1.808 1.00 96.56 91 ASP A CA 1
ATOM 625 C C . ASP A 1 91 ? -5.496 5.966 1.596 1.00 96.56 91 ASP A C 1
ATOM 627 O O . ASP A 1 91 ? -4.963 6.427 0.580 1.00 96.56 91 ASP A O 1
ATOM 631 N N . THR A 1 92 ? -4.752 5.541 2.612 1.00 98.00 92 THR A N 1
ATOM 632 C CA . THR A 1 92 ? -3.292 5.490 2.601 1.00 98.00 92 THR A CA 1
ATOM 633 C C . THR A 1 92 ? -2.806 4.074 2.865 1.00 98.00 92 THR A C 1
ATOM 635 O O . THR A 1 92 ? -2.834 3.578 3.992 1.00 98.00 92 THR A O 1
ATOM 638 N N . TYR A 1 93 ? -2.251 3.453 1.831 1.00 98.62 93 TYR A N 1
ATOM 639 C CA . TYR A 1 93 ? -1.621 2.140 1.898 1.00 98.62 93 TYR A CA 1
ATOM 640 C C . TYR A 1 93 ? -0.130 2.319 2.190 1.00 98.62 93 TYR A C 1
ATOM 642 O O . TYR A 1 93 ? 0.614 2.842 1.354 1.00 98.62 93 TYR A O 1
ATOM 650 N N . THR A 1 94 ? 0.317 1.933 3.386 1.00 98.69 94 THR A N 1
ATOM 651 C CA . THR A 1 94 ? 1.693 2.191 3.828 1.00 98.69 94 THR A CA 1
ATOM 652 C C . THR A 1 94 ? 2.563 0.947 3.740 1.00 98.69 94 THR A C 1
ATOM 654 O O . THR A 1 94 ? 2.247 -0.088 4.325 1.00 98.69 94 THR A O 1
ATOM 657 N N . PHE A 1 95 ? 3.713 1.082 3.081 1.00 98.50 95 PHE A N 1
ATOM 658 C CA . PHE A 1 95 ? 4.665 -0.005 2.874 1.00 98.50 95 PHE A CA 1
ATOM 659 C C . PHE A 1 95 ? 6.068 0.370 3.344 1.00 98.50 95 PHE A C 1
ATOM 661 O O . PHE A 1 95 ? 6.476 1.535 3.341 1.00 98.50 95 PHE A O 1
ATOM 668 N N . SER A 1 96 ? 6.825 -0.649 3.740 1.00 96.94 96 SER A N 1
ATOM 669 C CA . SER A 1 96 ? 8.236 -0.536 4.102 1.00 96.94 96 SER A CA 1
ATOM 670 C C . SER A 1 96 ? 9.012 -1.768 3.638 1.00 96.94 96 SER A C 1
ATOM 672 O O . SER A 1 96 ? 8.420 -2.742 3.170 1.00 96.94 96 SER A O 1
ATOM 674 N N . LEU A 1 97 ? 10.343 -1.710 3.715 1.00 96.44 97 LEU A N 1
ATOM 675 C CA . LEU A 1 97 ? 11.214 -2.815 3.307 1.00 96.44 97 LEU A CA 1
ATOM 676 C C . LEU A 1 97 ? 10.931 -4.101 4.095 1.00 96.44 97 LEU A C 1
ATOM 678 O O . LEU A 1 97 ? 10.730 -4.068 5.309 1.00 96.44 97 LEU A O 1
ATOM 682 N N . ASN A 1 98 ? 11.060 -5.241 3.416 1.00 95.88 98 ASN A N 1
ATOM 683 C CA . ASN A 1 98 ? 10.704 -6.577 3.900 1.00 95.88 98 ASN A CA 1
ATOM 684 C C . ASN A 1 98 ? 9.206 -6.737 4.198 1.00 95.88 98 ASN A C 1
ATOM 686 O O . ASN A 1 98 ? 8.835 -7.578 5.020 1.00 95.88 98 ASN A O 1
ATOM 690 N N . GLY A 1 99 ? 8.369 -5.923 3.550 1.00 96.44 99 GLY A N 1
ATOM 691 C CA . GLY A 1 99 ? 6.920 -6.057 3.617 1.00 96.44 99 GLY A CA 1
ATOM 692 C C . GLY A 1 99 ? 6.425 -7.315 2.911 1.00 96.44 99 GLY A C 1
ATOM 693 O O . GLY A 1 99 ? 5.509 -7.950 3.403 1.00 96.44 99 GLY A O 1
ATOM 694 N N . GLY A 1 100 ? 7.130 -7.759 1.864 1.00 97.12 100 GLY A N 1
ATOM 695 C CA . GLY A 1 100 ? 6.743 -8.891 1.032 1.00 97.12 100 GLY A CA 1
ATOM 696 C C . GLY A 1 100 ? 6.049 -8.454 -0.256 1.00 97.12 100 GLY A C 1
ATOM 697 O O . GLY A 1 100 ? 6.427 -7.446 -0.859 1.00 97.12 100 GLY A O 1
ATOM 698 N N . ASN A 1 101 ? 5.121 -9.284 -0.738 1.00 98.31 101 ASN A N 1
ATOM 699 C CA . ASN A 1 101 ? 4.440 -9.079 -2.014 1.00 98.31 101 ASN A CA 1
ATOM 700 C C . ASN A 1 101 ? 2.946 -8.862 -1.795 1.00 98.31 101 ASN A C 1
ATOM 702 O O . ASN A 1 101 ? 2.178 -9.828 -1.720 1.00 98.31 101 ASN A O 1
ATOM 706 N N . ASP A 1 102 ? 2.544 -7.600 -1.760 1.00 98.69 102 ASP A N 1
ATOM 707 C CA . ASP A 1 102 ? 1.197 -7.210 -1.365 1.00 98.69 102 ASP A CA 1
ATOM 708 C C . ASP A 1 102 ? 0.306 -6.905 -2.565 1.00 98.69 102 ASP A C 1
ATOM 710 O O . ASP A 1 102 ? 0.757 -6.640 -3.683 1.00 98.69 102 ASP A O 1
ATOM 714 N N . THR A 1 103 ? -0.999 -6.944 -2.330 1.00 98.62 103 THR A N 1
ATOM 715 C CA . THR A 1 103 ? -2.026 -6.542 -3.288 1.00 98.62 103 THR A CA 1
ATOM 716 C C . THR A 1 103 ? -2.819 -5.383 -2.714 1.00 98.62 103 THR A C 1
ATOM 718 O O . THR A 1 103 ? -3.394 -5.501 -1.634 1.00 98.62 103 THR A O 1
ATOM 721 N N . VAL A 1 104 ? -2.885 -4.286 -3.461 1.00 98.00 104 VAL A N 1
ATOM 722 C CA . VAL A 1 104 ? -3.749 -3.142 -3.170 1.00 98.00 104 VAL A CA 1
ATOM 723 C C . VAL A 1 104 ? -4.932 -3.201 -4.120 1.00 98.00 104 VAL A C 1
ATOM 725 O O . VAL A 1 104 ? -4.760 -3.215 -5.342 1.00 98.00 104 VAL A O 1
ATOM 728 N N . THR A 1 105 ? -6.132 -3.269 -3.555 1.00 93.00 105 THR A N 1
ATOM 729 C CA . THR A 1 105 ? -7.377 -3.074 -4.292 1.00 93.00 105 THR A CA 1
ATOM 730 C C . THR A 1 105 ? -7.972 -1.759 -3.853 1.00 93.00 105 THR A C 1
ATOM 732 O O . THR A 1 105 ? -8.350 -1.619 -2.699 1.00 93.00 105 THR A O 1
ATOM 735 N N . ASP A 1 106 ? -8.069 -0.836 -4.794 1.00 83.50 106 ASP A N 1
ATOM 736 C CA . ASP A 1 106 ? -8.793 0.401 -4.596 1.00 83.50 106 ASP A CA 1
ATOM 737 C C . ASP A 1 106 ? -10.075 0.339 -5.425 1.00 83.50 106 ASP A C 1
ATOM 739 O O . ASP A 1 106 ? -10.039 0.167 -6.650 1.00 83.50 106 ASP A O 1
ATOM 743 N N . ALA A 1 107 ? -11.214 0.294 -4.740 1.00 69.62 107 ALA A N 1
ATOM 744 C CA . ALA A 1 107 ? -12.498 0.028 -5.359 1.00 69.62 107 ALA A CA 1
ATOM 745 C C . ALA A 1 107 ? -13.221 1.331 -5.690 1.00 69.62 107 ALA A C 1
ATOM 747 O O . ALA A 1 107 ? -14.227 1.652 -5.067 1.00 69.62 107 ALA A O 1
ATOM 748 N N . GLY A 1 108 ? -12.810 1.985 -6.775 1.00 62.03 108 GLY A N 1
ATOM 749 C CA . GLY A 1 108 ? -13.760 2.771 -7.555 1.00 62.03 108 GLY A CA 1
ATOM 750 C C . GLY A 1 108 ? -14.256 4.019 -6.855 1.00 62.03 108 GLY A C 1
ATOM 751 O O . GLY A 1 108 ? -15.471 4.229 -6.786 1.00 62.03 108 GLY A O 1
ATOM 752 N N . ALA A 1 109 ? -13.347 4.808 -6.308 1.00 50.62 109 ALA A N 1
ATOM 753 C CA . ALA A 1 109 ? -13.709 6.039 -5.666 1.00 50.62 109 ALA A CA 1
ATOM 754 C C . ALA A 1 109 ? -13.881 7.142 -6.728 1.00 50.62 109 ALA A C 1
ATOM 756 O O . ALA A 1 109 ? -13.066 7.345 -7.627 1.00 50.62 109 ALA A O 1
ATOM 757 N N . ASP A 1 110 ? -15.059 7.771 -6.691 1.00 56.69 110 ASP A N 1
ATOM 758 C CA . ASP A 1 110 ? -15.411 8.960 -7.468 1.00 56.69 110 ASP A CA 1
ATOM 759 C C . ASP A 1 110 ? -14.196 9.892 -7.574 1.00 56.69 110 ASP A C 1
ATOM 761 O O . ASP A 1 110 ? -13.517 10.082 -6.572 1.00 56.69 110 ASP A O 1
ATOM 765 N N . SER A 1 111 ? -13.981 10.516 -8.740 1.00 63.16 111 SER A N 1
ATOM 766 C CA . SER A 1 111 ? -12.957 11.524 -9.109 1.00 63.16 111 SER A CA 1
ATOM 767 C C . SER A 1 111 ? -12.575 12.601 -8.066 1.00 63.16 111 SER A C 1
ATOM 769 O O . SER A 1 111 ? -11.727 13.459 -8.313 1.00 63.16 111 SER A O 1
ATOM 771 N N . THR A 1 112 ? -13.258 12.612 -6.931 1.00 73.81 112 THR A N 1
ATOM 772 C CA . THR A 1 112 ? -13.035 13.402 -5.730 1.00 73.81 112 THR A CA 1
ATOM 773 C C . THR A 1 112 ? -12.090 12.779 -4.696 1.00 73.81 112 THR A C 1
ATOM 775 O O . THR A 1 112 ? -11.662 13.523 -3.810 1.00 73.81 112 THR A O 1
ATOM 778 N N . THR A 1 113 ? -11.785 11.479 -4.756 1.00 84.38 113 THR A N 1
ATOM 779 C CA . THR A 1 113 ? -10.852 10.849 -3.810 1.00 84.38 113 THR A CA 1
ATOM 780 C C . THR A 1 113 ? -9.405 10.934 -4.283 1.00 84.38 113 THR A C 1
ATOM 782 O O . THR A 1 113 ? -9.103 11.315 -5.416 1.00 84.38 113 THR A O 1
ATOM 785 N N . GLN A 1 114 ? -8.499 10.740 -3.333 1.00 89.75 114 GLN A N 1
ATOM 786 C CA . GLN A 1 114 ? -7.061 10.907 -3.468 1.00 89.75 114 GLN A CA 1
ATOM 787 C C . GLN A 1 114 ? -6.369 9.825 -2.643 1.00 89.75 114 GLN A C 1
ATOM 789 O O . GLN A 1 114 ? -5.743 10.106 -1.612 1.00 89.75 114 GLN A O 1
ATOM 794 N N . ASP A 1 115 ? -6.490 8.601 -3.122 1.00 93.94 115 ASP A N 1
ATOM 795 C CA . ASP A 1 115 ? -5.877 7.413 -2.570 1.00 93.94 115 ASP A CA 1
ATOM 796 C C . ASP A 1 115 ? -4.379 7.414 -2.867 1.00 93.94 115 ASP A C 1
ATOM 798 O O . ASP A 1 115 ? -3.886 7.922 -3.889 1.00 93.94 115 ASP A O 1
ATOM 802 N N . LYS A 1 116 ? -3.595 6.885 -1.926 1.00 95.62 116 LYS A N 1
ATOM 803 C CA . LYS A 1 116 ? -2.143 6.865 -2.085 1.00 95.62 116 LYS A CA 1
ATOM 804 C C . LYS A 1 116 ? -1.469 5.628 -1.538 1.00 95.62 116 LYS A C 1
ATOM 806 O O . LYS A 1 116 ? -1.759 5.137 -0.450 1.00 95.62 116 LYS A O 1
ATOM 811 N N . VAL A 1 117 ? -0.430 5.226 -2.254 1.00 98.19 117 VAL A N 1
ATOM 812 C CA . VAL A 1 117 ? 0.635 4.385 -1.719 1.00 98.19 117 VAL A CA 1
ATOM 813 C C . VAL A 1 117 ? 1.685 5.287 -1.084 1.00 98.19 117 VAL A C 1
ATOM 815 O O . VAL A 1 117 ? 2.203 6.199 -1.732 1.00 98.19 117 VAL A O 1
ATOM 818 N N . LEU A 1 118 ? 2.030 5.015 0.172 1.00 98.62 118 LEU A N 1
ATOM 819 C CA . LEU A 1 118 ? 3.096 5.695 0.895 1.00 98.62 118 LEU A CA 1
ATOM 820 C C . LEU A 1 118 ? 4.202 4.704 1.265 1.00 98.62 118 LEU A C 1
ATOM 822 O O . LEU A 1 118 ? 4.011 3.809 2.085 1.00 98.62 118 LEU A O 1
ATOM 826 N N . PHE A 1 119 ? 5.388 4.898 0.704 1.00 98.50 119 PHE A N 1
ATOM 827 C CA . PHE A 1 119 ? 6.581 4.173 1.112 1.00 98.50 119 PHE A CA 1
ATOM 828 C C . PHE A 1 119 ? 7.300 4.899 2.251 1.00 98.50 119 PHE A C 1
ATOM 830 O O . PHE A 1 119 ? 7.517 6.109 2.200 1.00 98.50 119 PHE A O 1
ATOM 837 N N . THR A 1 120 ? 7.686 4.141 3.272 1.00 96.38 120 THR A N 1
ATOM 838 C CA . THR A 1 120 ? 8.323 4.626 4.506 1.00 96.38 120 THR A CA 1
ATOM 839 C C . THR A 1 120 ? 9.572 3.811 4.836 1.00 96.38 120 THR A C 1
ATOM 841 O O . THR A 1 120 ? 9.866 2.822 4.163 1.00 96.38 120 THR A O 1
ATOM 844 N N . ASN A 1 121 ? 10.282 4.189 5.904 1.00 91.31 121 ASN A N 1
ATOM 845 C CA . ASN A 1 121 ? 11.454 3.475 6.422 1.00 91.31 121 ASN A CA 1
ATOM 846 C C . ASN A 1 121 ? 12.553 3.326 5.360 1.00 91.31 121 ASN A C 1
ATOM 848 O O . ASN A 1 121 ? 13.019 2.221 5.074 1.00 91.31 121 ASN A O 1
ATOM 852 N N . ASP A 1 122 ? 12.957 4.464 4.792 1.00 88.62 122 ASP A N 1
ATOM 853 C CA . ASP A 1 122 ? 14.110 4.588 3.897 1.00 88.62 122 ASP A CA 1
ATOM 854 C C . ASP A 1 122 ? 13.964 3.860 2.546 1.00 88.62 122 ASP A C 1
ATOM 856 O O . ASP A 1 122 ? 14.961 3.513 1.906 1.00 88.62 122 ASP A O 1
ATOM 860 N N . VAL A 1 123 ? 12.738 3.648 2.056 1.00 96.50 123 VAL A N 1
ATOM 861 C CA . VAL A 1 123 ? 12.539 3.269 0.649 1.00 96.50 123 VAL A CA 1
ATOM 862 C C . VAL A 1 123 ? 12.989 4.431 -0.237 1.00 96.50 123 VAL A C 1
ATOM 864 O O . VAL A 1 123 ? 12.413 5.516 -0.234 1.00 96.50 123 VAL A O 1
ATOM 867 N N . LEU A 1 124 ? 14.047 4.203 -1.012 1.00 95.50 124 LEU A N 1
ATOM 868 C CA . LEU A 1 124 ? 14.663 5.230 -1.848 1.00 95.50 124 LEU A CA 1
ATOM 869 C C . LEU A 1 124 ? 14.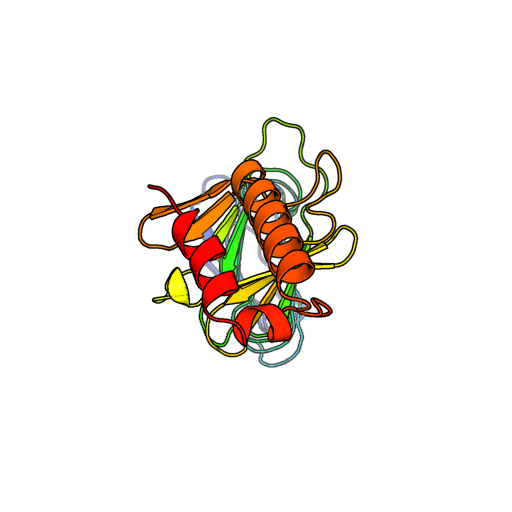094 5.196 -3.267 1.00 95.50 124 LEU A C 1
ATOM 871 O O . LEU A 1 124 ? 13.922 4.117 -3.838 1.00 95.50 124 LEU A O 1
ATOM 875 N N . GLN A 1 125 ? 13.932 6.369 -3.891 1.00 96.50 125 GLN A N 1
ATOM 876 C CA . GLN A 1 125 ? 13.435 6.503 -5.272 1.00 96.50 125 GLN A CA 1
ATOM 877 C C . GLN A 1 125 ? 14.187 5.623 -6.285 1.00 96.50 125 GLN A C 1
ATOM 879 O O . GLN A 1 125 ? 13.596 5.097 -7.219 1.00 96.50 125 GLN A O 1
ATOM 884 N N . ASN A 1 126 ? 15.497 5.424 -6.088 1.00 96.12 126 ASN A N 1
ATOM 885 C CA . ASN A 1 126 ? 16.354 4.638 -6.982 1.00 96.12 126 ASN A CA 1
ATOM 886 C C . ASN A 1 126 ? 16.227 3.124 -6.797 1.00 96.12 126 ASN A C 1
ATOM 888 O O . ASN A 1 126 ? 16.874 2.369 -7.519 1.00 96.12 126 ASN A O 1
ATOM 892 N N . THR A 1 127 ? 15.401 2.688 -5.850 1.00 96.81 127 THR A N 1
ATOM 893 C CA . THR A 1 127 ? 15.031 1.284 -5.660 1.00 96.81 127 THR A CA 1
ATOM 894 C C . THR A 1 127 ? 13.624 0.983 -6.167 1.00 96.81 127 THR A C 1
ATOM 896 O O . THR A 1 127 ? 13.243 -0.185 -6.203 1.00 96.81 127 THR A O 1
ATOM 899 N N . VAL A 1 128 ? 12.864 2.006 -6.578 1.00 98.38 128 VAL A N 1
ATOM 900 C CA . VAL A 1 128 ? 11.504 1.834 -7.090 1.00 98.38 128 VAL A CA 1
ATOM 901 C C . VAL A 1 128 ? 11.538 1.531 -8.586 1.00 98.38 128 VAL A C 1
ATOM 903 O O . VAL A 1 128 ? 12.136 2.260 -9.374 1.00 98.38 128 VAL A O 1
ATOM 906 N N . ALA A 1 129 ? 10.880 0.445 -8.965 1.00 98.44 129 ALA A N 1
ATOM 907 C CA . ALA A 1 129 ? 10.679 -0.022 -10.325 1.00 98.44 129 ALA A CA 1
ATOM 908 C C . ALA A 1 129 ? 9.175 -0.081 -10.613 1.00 98.44 129 ALA A C 1
ATOM 910 O O . ALA A 1 129 ? 8.391 -0.443 -9.736 1.00 98.44 129 ALA A O 1
ATOM 911 N N . LEU A 1 130 ? 8.780 0.217 -11.849 1.00 98.62 130 LEU A N 1
ATOM 912 C CA . LEU A 1 130 ? 7.391 0.144 -12.297 1.00 98.62 130 LEU A CA 1
ATOM 913 C C . LEU A 1 130 ? 7.265 -0.856 -13.442 1.00 98.62 130 LEU A C 1
ATOM 915 O O . LEU A 1 130 ? 8.090 -0.869 -14.354 1.00 98.62 130 LEU A O 1
ATOM 919 N N . PHE A 1 131 ? 6.232 -1.687 -13.404 1.00 98.38 131 PHE A N 1
ATOM 920 C CA . PHE A 1 131 ? 5.908 -2.618 -14.476 1.00 98.38 131 PHE A CA 1
ATOM 921 C C . PHE A 1 131 ? 4.396 -2.751 -14.606 1.00 98.38 131 PHE A C 1
ATOM 923 O O . PHE A 1 131 ? 3.707 -2.986 -13.618 1.00 98.38 131 PHE A O 1
ATOM 930 N N . GLN A 1 132 ? 3.876 -2.617 -15.821 1.00 98.06 132 GLN A N 1
ATOM 931 C CA . GLN A 1 132 ? 2.457 -2.813 -16.087 1.00 98.06 132 GLN A CA 1
ATOM 932 C C . GLN A 1 132 ? 2.205 -4.252 -16.550 1.00 98.06 132 GLN A C 1
ATOM 934 O O . GLN A 1 132 ? 2.776 -4.690 -17.548 1.00 98.06 132 GLN A O 1
ATOM 939 N N . ASP A 1 133 ? 1.322 -4.961 -15.844 1.00 97.25 133 ASP A N 1
ATOM 940 C CA . ASP A 1 133 ? 0.860 -6.307 -16.192 1.00 97.25 133 ASP A CA 1
ATOM 941 C C . ASP A 1 133 ? -0.646 -6.283 -16.480 1.00 97.25 133 ASP A C 1
ATOM 943 O O . ASP A 1 133 ? -1.491 -6.282 -15.578 1.00 97.25 133 ASP A O 1
ATOM 947 N N . GLY A 1 134 ? -0.997 -6.185 -17.763 1.00 95.81 134 GLY A N 1
ATOM 948 C CA . GLY A 1 134 ? -2.377 -5.949 -18.183 1.00 95.81 134 GLY A CA 1
ATOM 949 C C . GLY A 1 134 ? -2.921 -4.638 -17.605 1.00 95.81 134 GLY A C 1
ATOM 950 O O . GLY A 1 134 ? -2.406 -3.561 -17.907 1.00 95.81 134 GLY A O 1
ATOM 951 N N . GLN A 1 135 ? -3.969 -4.731 -16.781 1.00 94.38 135 GLN A N 1
ATOM 952 C CA . GLN A 1 135 ? -4.563 -3.573 -16.099 1.00 94.38 135 GLN A CA 1
ATOM 953 C C . GLN A 1 135 ? -3.906 -3.254 -14.750 1.00 94.38 135 GLN A C 1
ATOM 955 O O . GLN A 1 135 ? -4.209 -2.215 -14.169 1.00 94.38 135 GLN A O 1
ATOM 960 N N . ASN A 1 136 ? -3.036 -4.128 -14.242 1.00 97.00 136 ASN A N 1
ATOM 961 C CA . ASN A 1 136 ? -2.408 -3.963 -12.938 1.00 97.00 136 ASN A CA 1
ATOM 962 C C . ASN A 1 136 ? -1.093 -3.195 -13.067 1.00 97.00 136 ASN A C 1
ATOM 964 O O . ASN A 1 136 ? -0.340 -3.389 -14.026 1.00 97.00 136 ASN A O 1
ATOM 968 N N . LEU A 1 137 ? -0.786 -2.383 -12.059 1.00 97.88 137 LEU A N 1
ATOM 969 C CA . LEU A 1 137 ? 0.546 -1.823 -11.878 1.00 97.88 137 LEU A CA 1
ATOM 970 C C . LEU A 1 137 ? 1.278 -2.625 -10.806 1.00 97.88 137 LEU A C 1
ATOM 972 O O . LEU A 1 137 ? 0.808 -2.747 -9.679 1.00 97.88 137 LEU A O 1
ATOM 976 N N . ILE A 1 138 ? 2.452 -3.136 -11.149 1.00 98.62 138 ILE A N 1
ATOM 977 C CA . ILE A 1 138 ? 3.385 -3.735 -10.204 1.00 98.62 138 ILE A CA 1
ATOM 978 C C . ILE A 1 138 ? 4.449 -2.688 -9.879 1.00 98.62 138 ILE A C 1
ATOM 980 O O . ILE A 1 138 ? 5.192 -2.247 -10.759 1.00 98.62 138 ILE A O 1
ATOM 984 N N . VAL A 1 139 ? 4.535 -2.309 -8.607 1.00 98.69 139 VAL A N 1
ATOM 985 C CA . VAL A 1 139 ? 5.558 -1.399 -8.087 1.00 98.69 139 VAL A CA 1
ATOM 986 C C . VAL A 1 139 ? 6.530 -2.225 -7.262 1.00 98.69 139 VAL A C 1
ATOM 988 O O . VAL A 1 139 ? 6.231 -2.633 -6.142 1.00 98.69 139 VAL A O 1
ATOM 991 N N . GLY A 1 140 ? 7.697 -2.508 -7.829 1.00 98.44 140 GLY A N 1
ATOM 992 C CA . GLY A 1 140 ? 8.785 -3.132 -7.088 1.00 98.44 140 GLY A CA 1
ATOM 993 C C . GLY A 1 140 ? 9.548 -2.076 -6.300 1.00 98.44 140 GLY A C 1
ATOM 994 O O . GLY A 1 140 ? 9.865 -1.029 -6.847 1.00 98.44 140 GLY A O 1
ATOM 995 N N . TYR A 1 141 ? 9.921 -2.356 -5.057 1.00 97.81 141 TYR A N 1
ATOM 996 C CA . TYR A 1 141 ? 10.758 -1.467 -4.246 1.00 97.81 141 TYR A CA 1
ATOM 997 C C . TYR A 1 141 ? 11.763 -2.275 -3.418 1.00 97.81 141 TYR A C 1
ATOM 999 O O . TYR A 1 141 ? 11.616 -3.487 -3.248 1.00 97.81 141 TYR A O 1
ATOM 1007 N N . GLY A 1 142 ? 12.855 -1.638 -2.990 1.00 94.25 142 GLY A N 1
ATOM 1008 C CA . GLY A 1 142 ? 13.980 -2.372 -2.412 1.00 94.25 142 GLY A CA 1
ATOM 1009 C C . GLY A 1 142 ? 14.535 -3.429 -3.379 1.00 94.25 142 GLY A C 1
ATOM 1010 O O . GLY A 1 142 ? 14.604 -3.215 -4.591 1.00 94.25 142 GLY A O 1
ATOM 1011 N N . SER A 1 143 ? 14.954 -4.581 -2.850 1.00 88.25 143 SER A N 1
ATOM 1012 C CA . SER A 1 143 ? 15.517 -5.678 -3.655 1.00 88.25 143 SER A CA 1
ATOM 1013 C C . SER A 1 143 ? 14.512 -6.779 -3.997 1.00 88.25 143 SER A C 1
ATOM 1015 O O . SER A 1 143 ? 14.660 -7.431 -5.033 1.00 88.25 143 SER A O 1
ATOM 1017 N N . THR A 1 144 ? 13.509 -7.006 -3.148 1.00 90.94 144 THR A N 1
ATOM 1018 C CA . THR A 1 144 ? 12.614 -8.168 -3.251 1.00 90.94 144 THR A CA 1
ATOM 1019 C C . THR A 1 144 ? 11.141 -7.815 -3.211 1.00 90.94 144 THR A C 1
ATOM 1021 O O . THR A 1 144 ? 10.377 -8.507 -3.872 1.00 90.94 144 THR A O 1
ATOM 1024 N N . ASP A 1 145 ? 10.765 -6.746 -2.514 1.00 97.69 145 ASP A N 1
ATOM 1025 C CA . ASP A 1 145 ? 9.365 -6.429 -2.242 1.00 97.69 145 ASP A CA 1
ATOM 1026 C C . ASP A 1 145 ? 8.655 -5.873 -3.475 1.00 97.69 145 ASP A C 1
ATOM 1028 O O . ASP A 1 145 ? 9.278 -5.276 -4.368 1.00 97.69 145 ASP A O 1
ATOM 1032 N N . ALA A 1 146 ? 7.345 -6.071 -3.529 1.00 98.38 146 ALA A N 1
ATOM 1033 C CA . ALA A 1 146 ? 6.506 -5.513 -4.571 1.00 98.38 146 ALA A CA 1
ATOM 1034 C C . ALA A 1 146 ? 5.083 -5.297 -4.069 1.00 98.38 146 ALA A C 1
ATOM 1036 O O . ALA A 1 146 ? 4.568 -6.076 -3.278 1.00 98.38 146 ALA A O 1
ATOM 1037 N N . ILE A 1 147 ? 4.415 -4.290 -4.616 1.00 98.38 147 ILE A N 1
ATOM 1038 C CA . ILE A 1 147 ? 2.962 -4.176 -4.518 1.00 98.38 147 ILE A CA 1
ATOM 1039 C C . ILE A 1 147 ? 2.344 -4.362 -5.897 1.00 98.38 147 ILE A C 1
ATOM 1041 O O . ILE A 1 147 ? 2.871 -3.877 -6.900 1.00 98.38 147 ILE A O 1
ATOM 1045 N N . THR A 1 148 ? 1.221 -5.065 -5.946 1.00 98.56 148 THR A N 1
ATOM 1046 C CA . THR A 1 148 ? 0.347 -5.128 -7.117 1.00 98.56 148 THR A CA 1
ATOM 1047 C C . THR A 1 148 ? -0.863 -4.252 -6.850 1.00 98.56 148 THR A C 1
ATOM 1049 O O . THR A 1 148 ? -1.716 -4.606 -6.041 1.00 98.56 148 THR A O 1
ATOM 1052 N N . ILE A 1 149 ? -0.946 -3.116 -7.534 1.00 97.62 149 ILE A N 1
ATOM 1053 C CA . ILE A 1 149 ? -2.121 -2.248 -7.517 1.00 97.62 149 ILE A CA 1
ATOM 1054 C C . ILE A 1 149 ? -3.055 -2.725 -8.622 1.00 97.62 149 ILE A C 1
ATOM 1056 O O . ILE A 1 149 ? -2.732 -2.659 -9.816 1.00 97.62 149 ILE A O 1
ATOM 1060 N N . THR A 1 150 ? -4.193 -3.283 -8.224 1.00 95.62 150 THR A N 1
ATOM 1061 C CA . THR A 1 150 ? -5.119 -3.900 -9.170 1.00 95.62 150 THR A CA 1
ATOM 1062 C C . THR A 1 150 ? -5.850 -2.842 -9.978 1.00 95.62 150 THR A C 1
ATOM 1064 O O . THR A 1 150 ? -6.314 -1.857 -9.416 1.00 95.62 150 THR A O 1
ATOM 1067 N N . ASN A 1 151 ? -6.011 -3.078 -11.280 1.00 93.25 151 ASN A N 1
ATOM 1068 C CA . ASN A 1 151 ? -6.770 -2.206 -12.180 1.00 93.25 151 ASN A CA 1
ATOM 1069 C C . ASN A 1 151 ? -6.288 -0.743 -12.272 1.00 93.25 151 ASN A C 1
ATOM 1071 O O . ASN A 1 151 ? -7.045 0.083 -12.761 1.00 93.25 151 ASN A O 1
ATOM 1075 N N . GLN A 1 152 ? -5.041 -0.421 -11.907 1.00 93.94 152 GLN A N 1
ATOM 1076 C CA . GLN A 1 152 ? -4.480 0.939 -12.004 1.00 93.94 152 GLN A CA 1
ATOM 1077 C C . GLN A 1 152 ? -4.658 1.604 -13.384 1.00 93.94 152 GLN A C 1
ATOM 1079 O O . GLN A 1 152 ? -4.773 2.820 -13.484 1.00 93.94 152 GLN A O 1
ATOM 1084 N N . ALA A 1 153 ? -4.654 0.820 -14.468 1.00 92.38 153 ALA A N 1
ATOM 1085 C CA . ALA A 1 153 ? -4.838 1.342 -15.826 1.00 92.38 153 ALA A CA 1
ATOM 1086 C C . ALA A 1 153 ? -6.313 1.390 -16.282 1.00 92.38 153 ALA A C 1
ATOM 1088 O O . ALA A 1 153 ? -6.591 1.687 -17.447 1.00 92.38 153 ALA A O 1
ATOM 1089 N N . ALA A 1 154 ? -7.264 1.016 -15.424 1.00 88.56 154 ALA A N 1
ATOM 1090 C CA . ALA A 1 154 ? -8.689 1.173 -15.692 1.00 88.56 154 ALA A CA 1
ATOM 1091 C C . ALA A 1 154 ? -9.158 2.579 -15.283 1.00 88.56 154 ALA A C 1
ATOM 1093 O O . ALA A 1 154 ? -8.547 3.237 -14.450 1.00 88.56 154 ALA A O 1
ATOM 1094 N N . SER A 1 155 ? -10.246 3.052 -15.893 1.00 80.38 155 SER A N 1
ATOM 1095 C CA . SER A 1 155 ? -10.874 4.313 -15.488 1.00 80.38 155 SER A CA 1
ATOM 1096 C C . SER A 1 155 ? -11.433 4.192 -14.076 1.00 80.38 155 SER A C 1
ATOM 1098 O O . SER A 1 155 ? -12.137 3.218 -13.814 1.00 80.38 155 SER A O 1
ATOM 1100 N N . ASP A 1 156 ? -11.186 5.195 -13.238 1.00 76.31 156 ASP A N 1
ATOM 1101 C CA . ASP A 1 156 ? -11.715 5.293 -11.873 1.00 76.31 156 ASP A CA 1
ATOM 1102 C C . ASP A 1 156 ? -11.231 4.164 -10.940 1.00 76.31 156 ASP A C 1
ATOM 1104 O O . ASP A 1 156 ? -11.942 3.795 -10.022 1.00 76.31 156 ASP A O 1
ATOM 1108 N N . TYR A 1 157 ? -10.062 3.562 -11.181 1.00 82.62 157 TYR A N 1
ATOM 1109 C CA . TYR A 1 157 ? -9.479 2.539 -10.302 1.00 82.62 157 TYR A CA 1
ATOM 1110 C C . TYR A 1 157 ? -8.008 2.828 -10.010 1.00 82.62 157 TYR A C 1
ATOM 1112 O O . TYR A 1 157 ? -7.301 3.415 -10.832 1.00 82.62 157 TYR A O 1
ATOM 1120 N N . GLY A 1 158 ? -7.528 2.264 -8.903 1.00 86.00 158 GLY A N 1
ATOM 1121 C CA . GLY A 1 158 ? -6.135 2.364 -8.488 1.00 86.00 158 GLY A CA 1
ATOM 1122 C C . GLY A 1 158 ? -5.900 3.579 -7.604 1.00 86.00 158 GLY A C 1
ATOM 1123 O O . GLY A 1 158 ? -6.838 4.149 -7.080 1.00 86.00 158 GLY A O 1
ATOM 1124 N N . VAL A 1 159 ? -4.635 3.944 -7.416 1.00 92.94 159 VAL A N 1
ATOM 1125 C CA . VAL A 1 159 ? -4.257 5.075 -6.558 1.00 92.94 159 VAL A CA 1
ATOM 1126 C C . VAL A 1 159 ? -3.875 6.295 -7.389 1.00 92.94 159 VAL A C 1
ATOM 1128 O O . VAL A 1 159 ? -3.234 6.177 -8.441 1.00 92.94 159 VAL A O 1
ATOM 1131 N N . GLU A 1 160 ? -4.174 7.486 -6.882 1.00 92.88 160 GLU A N 1
ATOM 1132 C CA . GLU A 1 160 ? -3.830 8.755 -7.533 1.00 92.88 160 GLU A CA 1
ATOM 1133 C C . GLU A 1 160 ? -2.355 9.104 -7.350 1.00 92.88 160 GLU A C 1
ATOM 1135 O O . GLU A 1 160 ? -1.781 9.865 -8.142 1.00 92.88 160 GLU A O 1
ATOM 1140 N N . LYS A 1 161 ? -1.738 8.584 -6.281 1.00 94.62 161 LYS A N 1
ATOM 1141 C CA . LYS A 1 161 ? -0.385 8.966 -5.885 1.00 94.62 161 LYS A CA 1
ATOM 1142 C C . LYS A 1 161 ? 0.433 7.809 -5.332 1.00 94.62 161 LYS A C 1
ATOM 1144 O O . LYS A 1 161 ? 0.006 7.077 -4.445 1.00 94.62 161 LYS A O 1
ATOM 1149 N N . ILE A 1 162 ? 1.678 7.730 -5.784 1.00 97.94 162 ILE A N 1
ATOM 1150 C CA . ILE A 1 162 ? 2.727 6.927 -5.157 1.00 97.94 162 ILE A CA 1
ATOM 1151 C C . ILE A 1 162 ? 3.733 7.901 -4.550 1.00 97.94 162 ILE A C 1
ATOM 1153 O O . ILE A 1 162 ? 4.269 8.750 -5.258 1.00 97.94 162 ILE A O 1
ATOM 1157 N N . GLN A 1 163 ? 3.977 7.813 -3.246 1.00 98.38 163 GLN A N 1
ATOM 1158 C CA . GLN A 1 163 ? 4.757 8.796 -2.496 1.00 98.38 163 GLN A CA 1
ATOM 1159 C C . GLN A 1 163 ? 5.840 8.133 -1.634 1.00 98.38 163 GLN A C 1
ATOM 1161 O O . GLN A 1 163 ? 5.631 7.054 -1.088 1.00 98.38 163 GLN A O 1
ATOM 1166 N N . LEU A 1 164 ? 6.985 8.802 -1.484 1.00 98.31 164 LEU A N 1
ATOM 1167 C CA . LEU A 1 164 ? 8.028 8.480 -0.505 1.00 98.31 164 LEU A CA 1
ATOM 1168 C C . LEU A 1 164 ? 7.893 9.355 0.750 1.00 98.31 164 LEU A C 1
ATOM 1170 O O . LEU A 1 164 ? 7.392 10.480 0.692 1.00 98.31 164 LEU A O 1
ATOM 1174 N N . ASP A 1 165 ? 8.417 8.877 1.876 1.00 95.62 165 ASP A N 1
ATOM 1175 C CA . ASP A 1 165 ? 8.442 9.596 3.158 1.00 95.62 165 ASP A CA 1
ATOM 1176 C C . ASP A 1 165 ? 9.173 10.951 3.117 1.00 95.62 165 ASP A C 1
ATOM 1178 O O . ASP A 1 165 ? 8.846 11.860 3.883 1.00 95.62 165 ASP A O 1
ATOM 1182 N N . ASN A 1 166 ? 10.109 11.129 2.183 1.00 95.25 166 ASN A N 1
ATOM 1183 C CA . ASN A 1 166 ? 10.796 12.396 1.938 1.00 95.25 166 ASN A CA 1
ATOM 1184 C C . ASN A 1 166 ? 9.961 13.425 1.147 1.00 95.25 166 ASN A C 1
ATOM 1186 O O . ASN A 1 166 ? 10.440 14.531 0.893 1.00 95.25 166 ASN A O 1
ATOM 1190 N N . GLY A 1 167 ? 8.732 13.071 0.764 1.00 96.00 167 GLY A N 1
ATOM 1191 C CA . GLY A 1 167 ? 7.779 13.935 0.075 1.00 96.00 167 GLY A CA 1
ATOM 1192 C C . GLY A 1 167 ? 7.743 13.772 -1.442 1.00 96.00 167 GLY A C 1
ATOM 1193 O O . GLY A 1 167 ? 6.754 14.196 -2.036 1.00 96.00 167 GLY A O 1
ATOM 1194 N N . LEU A 1 168 ? 8.745 13.131 -2.056 1.00 97.81 168 LEU A N 1
ATOM 1195 C CA . LEU A 1 168 ? 8.750 12.887 -3.499 1.00 97.81 168 LEU A CA 1
ATOM 1196 C C . LEU A 1 168 ? 7.588 11.989 -3.912 1.00 97.81 168 LEU A C 1
ATOM 1198 O O . LEU A 1 168 ? 7.251 11.038 -3.204 1.00 97.81 168 LEU A O 1
ATOM 1202 N N . PHE A 1 169 ? 6.998 12.261 -5.072 1.00 98.12 169 PHE A N 1
ATOM 1203 C CA . PHE A 1 169 ? 5.837 11.521 -5.542 1.00 98.12 169 PHE A CA 1
ATOM 1204 C C . PHE A 1 169 ? 5.785 11.341 -7.061 1.00 98.12 169 PHE A C 1
ATOM 1206 O O . PHE A 1 169 ? 6.456 12.039 -7.822 1.00 98.12 169 PHE A O 1
ATOM 1213 N N . LEU A 1 170 ? 4.957 10.378 -7.463 1.00 98.12 170 LEU A N 1
ATOM 1214 C CA . LEU A 1 170 ? 4.476 10.137 -8.817 1.00 98.12 170 LEU A CA 1
ATOM 1215 C C . LEU A 1 170 ? 2.949 10.206 -8.802 1.00 98.12 170 LEU A C 1
ATOM 1217 O O . LEU A 1 170 ? 2.303 9.637 -7.917 1.00 98.12 170 LEU A O 1
ATOM 1221 N N . THR A 1 171 ? 2.380 10.892 -9.783 1.00 95.25 171 THR A N 1
ATOM 1222 C CA . THR A 1 171 ? 0.944 10.864 -10.083 1.00 95.25 171 THR A CA 1
ATOM 1223 C C . THR A 1 171 ? 0.621 9.747 -11.075 1.00 95.25 171 THR A C 1
ATOM 1225 O O . THR A 1 171 ? 1.521 9.176 -11.695 1.00 95.25 171 THR A O 1
ATOM 1228 N N . ASN A 1 172 ? -0.665 9.460 -11.285 1.00 90.12 172 ASN A N 1
ATOM 1229 C CA . ASN A 1 172 ? -1.085 8.509 -12.318 1.00 90.12 172 ASN A CA 1
ATOM 1230 C C . ASN A 1 172 ? -0.586 8.904 -13.728 1.00 90.12 172 ASN A C 1
ATOM 1232 O O . ASN A 1 172 ? -0.174 8.049 -14.514 1.00 90.12 172 ASN A O 1
ATOM 1236 N N . ASP A 1 173 ? -0.544 10.204 -14.038 1.00 92.56 173 ASP A N 1
ATOM 1237 C CA . ASP A 1 173 ? -0.008 10.705 -15.310 1.00 92.56 173 ASP A CA 1
ATOM 1238 C C . ASP A 1 173 ? 1.495 10.422 -15.446 1.00 92.56 173 ASP A C 1
ATOM 1240 O O . ASP A 1 173 ? 1.953 10.000 -16.513 1.00 92.56 173 ASP A O 1
ATOM 1244 N N . ASP A 1 174 ? 2.257 10.587 -14.361 1.00 96.81 174 ASP A N 1
ATOM 1245 C CA . ASP A 1 174 ? 3.690 10.279 -14.341 1.00 96.81 174 ASP A CA 1
ATOM 1246 C C . ASP A 1 174 ? 3.932 8.781 -14.544 1.00 96.81 174 ASP A C 1
ATOM 1248 O O . ASP A 1 174 ? 4.786 8.395 -15.343 1.00 96.81 174 ASP A O 1
ATOM 1252 N N . VAL A 1 175 ? 3.147 7.928 -13.875 1.00 96.94 175 VAL A N 1
ATOM 1253 C CA . VAL A 1 175 ? 3.206 6.469 -14.050 1.00 96.94 175 VAL A CA 1
ATOM 1254 C C . VAL A 1 175 ? 2.953 6.097 -15.513 1.00 96.94 175 VAL A C 1
ATOM 1256 O O . VAL A 1 175 ? 3.756 5.375 -16.108 1.00 96.94 175 VAL A O 1
ATOM 1259 N N . ASN A 1 176 ? 1.891 6.626 -16.125 1.00 94.88 176 ASN A N 1
ATOM 1260 C CA . ASN A 1 176 ? 1.561 6.358 -17.527 1.00 94.88 176 ASN A CA 1
ATOM 1261 C C . ASN A 1 176 ? 2.687 6.791 -18.479 1.00 94.88 176 ASN A C 1
ATOM 1263 O O . ASN A 1 176 ? 3.050 6.055 -19.405 1.00 94.88 176 ASN A O 1
ATOM 1267 N N . LEU A 1 177 ? 3.278 7.966 -18.239 1.00 97.69 177 LEU A N 1
ATOM 1268 C CA . LEU A 1 177 ? 4.395 8.470 -19.031 1.00 97.69 177 LEU A CA 1
ATOM 1269 C C . LEU A 1 177 ? 5.645 7.592 -18.878 1.00 97.69 177 LEU A C 1
ATOM 1271 O O . LEU A 1 177 ? 6.277 7.251 -19.881 1.00 97.69 177 LEU A O 1
ATOM 1275 N N . VAL A 1 178 ? 5.986 7.191 -17.652 1.00 98.44 178 VAL A N 1
ATOM 1276 C CA . VAL A 1 178 ? 7.129 6.310 -17.370 1.00 98.44 178 VAL A CA 1
ATOM 1277 C C . VAL A 1 178 ? 6.964 4.967 -18.075 1.00 98.44 178 VAL A C 1
ATOM 1279 O O . VAL A 1 178 ? 7.884 4.531 -18.769 1.00 98.44 178 VAL A O 1
ATOM 1282 N N . ILE A 1 179 ? 5.790 4.336 -17.979 1.00 98.12 179 ILE A N 1
ATOM 1283 C CA . ILE A 1 179 ? 5.523 3.056 -18.649 1.00 98.12 179 ILE A CA 1
ATOM 1284 C C . ILE A 1 179 ? 5.657 3.188 -20.174 1.00 98.12 179 ILE A C 1
ATOM 1286 O O . ILE A 1 179 ? 6.271 2.328 -20.818 1.00 98.12 179 ILE A O 1
ATOM 1290 N N . GLN A 1 180 ? 5.163 4.280 -20.769 1.00 98.06 180 GLN A N 1
ATOM 1291 C CA . GLN A 1 180 ? 5.339 4.550 -22.199 1.00 98.06 180 GLN A CA 1
ATOM 1292 C C . GLN A 1 180 ? 6.820 4.691 -22.578 1.00 98.06 180 GLN A C 1
ATOM 1294 O O . GLN A 1 180 ? 7.271 4.078 -23.552 1.00 98.06 180 GLN A O 1
ATOM 1299 N N . GLN A 1 181 ? 7.580 5.484 -21.822 1.00 98.56 181 GLN A N 1
ATOM 1300 C CA . GLN A 1 181 ? 9.001 5.725 -22.080 1.00 98.56 181 GLN A CA 1
ATOM 1301 C C . GLN A 1 181 ? 9.826 4.443 -21.947 1.00 98.56 181 GLN A C 1
ATOM 1303 O O . GLN A 1 181 ? 10.642 4.143 -22.819 1.00 98.56 181 GLN A O 1
ATOM 1308 N N . MET A 1 182 ? 9.575 3.654 -20.902 1.00 98.50 182 MET A N 1
ATOM 1309 C CA . MET A 1 182 ? 10.232 2.366 -20.688 1.00 98.50 182 MET A CA 1
ATOM 1310 C C . MET A 1 182 ? 9.927 1.376 -21.812 1.00 98.50 182 MET A C 1
ATOM 1312 O O . MET A 1 182 ? 10.834 0.706 -22.304 1.00 98.50 182 MET A O 1
ATOM 1316 N N . THR A 1 183 ? 8.671 1.315 -22.261 1.00 97.75 183 THR A N 1
ATOM 1317 C CA . THR A 1 183 ? 8.259 0.436 -23.365 1.00 97.75 183 THR A CA 1
ATOM 1318 C C . THR A 1 183 ? 8.952 0.820 -24.672 1.00 97.75 183 THR A C 1
ATOM 1320 O O . THR A 1 183 ? 9.474 -0.049 -25.372 1.00 97.75 183 THR A O 1
ATOM 1323 N N . ALA A 1 184 ? 9.005 2.117 -24.994 1.00 98.31 184 ALA A N 1
ATOM 1324 C CA . ALA A 1 184 ? 9.691 2.612 -26.185 1.00 98.31 184 ALA A CA 1
ATOM 1325 C C . ALA A 1 184 ? 11.199 2.322 -26.133 1.00 98.31 184 ALA A C 1
ATOM 1327 O O . ALA A 1 184 ? 11.759 1.782 -27.086 1.00 98.31 184 ALA A O 1
ATOM 1328 N N . PHE A 1 185 ? 11.840 2.601 -24.993 1.00 98.56 185 PHE A N 1
ATOM 1329 C CA . PHE A 1 185 ? 13.255 2.303 -24.789 1.00 98.56 185 PHE A CA 1
ATOM 1330 C C . PHE A 1 185 ? 13.545 0.810 -24.971 1.00 98.56 185 PHE A C 1
ATOM 1332 O O . PHE A 1 185 ? 14.468 0.444 -25.698 1.00 98.56 185 PHE A O 1
ATOM 1339 N N . ALA A 1 186 ? 12.746 -0.059 -24.352 1.00 98.25 186 ALA A N 1
ATOM 1340 C CA . ALA A 1 186 ? 12.935 -1.497 -24.455 1.00 98.25 186 ALA A CA 1
ATOM 1341 C C . ALA A 1 186 ? 12.788 -2.005 -25.895 1.00 98.25 186 ALA A C 1
ATOM 1343 O O . ALA A 1 186 ? 13.615 -2.801 -26.343 1.00 98.25 186 ALA A O 1
ATOM 1344 N N . ALA A 1 187 ? 11.799 -1.503 -26.641 1.00 98.06 187 ALA A N 1
ATOM 1345 C CA . ALA A 1 187 ? 11.601 -1.855 -28.044 1.00 98.06 187 ALA A CA 1
ATOM 1346 C C . ALA A 1 187 ? 12.802 -1.455 -28.920 1.00 98.06 187 ALA A C 1
ATOM 1348 O O . ALA A 1 187 ? 13.297 -2.282 -29.689 1.00 98.06 187 ALA A O 1
ATOM 1349 N N . ASP A 1 188 ? 13.316 -0.234 -28.753 1.00 98.31 188 ASP A N 1
ATOM 1350 C CA . ASP A 1 188 ? 14.456 0.279 -29.524 1.00 98.31 188 ASP A CA 1
ATOM 1351 C C . ASP A 1 188 ? 15.769 -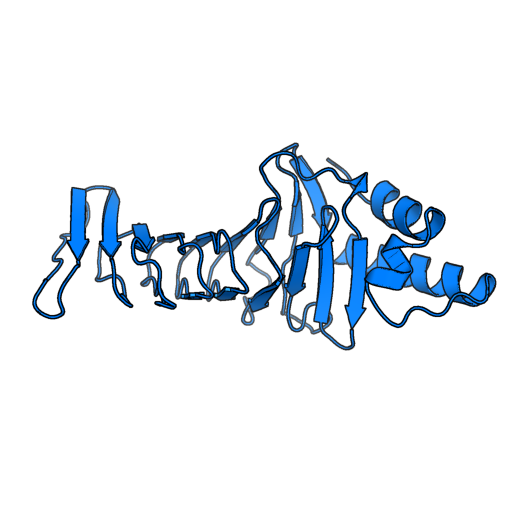0.464 -29.223 1.00 98.31 188 ASP A C 1
ATOM 1353 O O . ASP A 1 188 ? 16.651 -0.553 -30.080 1.00 98.31 188 ASP A O 1
ATOM 1357 N N . HIS A 1 189 ? 15.890 -1.040 -28.024 1.00 97.81 189 HIS A N 1
ATOM 1358 C CA . HIS A 1 189 ? 17.093 -1.741 -27.566 1.00 97.81 189 HIS A CA 1
ATOM 1359 C C . HIS A 1 189 ? 16.948 -3.271 -27.559 1.00 97.81 189 HIS A C 1
ATOM 1361 O O . HIS A 1 189 ? 17.862 -3.972 -27.123 1.00 97.81 189 HIS A O 1
ATOM 1367 N N . GLY A 1 190 ? 15.826 -3.812 -28.051 1.00 97.12 190 GLY A N 1
ATOM 1368 C CA . GLY A 1 190 ? 15.579 -5.257 -28.103 1.00 97.12 190 GLY A CA 1
ATOM 1369 C C . GLY A 1 190 ? 15.491 -5.928 -26.727 1.00 97.12 190 GLY A C 1
ATOM 1370 O O . GLY A 1 190 ? 15.835 -7.103 -26.593 1.00 97.12 190 GLY A O 1
ATOM 1371 N N . ILE A 1 191 ? 15.062 -5.189 -25.703 1.00 97.06 191 ILE A N 1
ATOM 1372 C CA . ILE A 1 191 ? 14.862 -5.687 -24.340 1.00 97.06 191 ILE A CA 1
ATOM 1373 C C . ILE A 1 191 ? 13.454 -6.283 -24.245 1.00 97.06 191 ILE A C 1
ATOM 1375 O O . ILE A 1 191 ? 12.470 -5.638 -24.601 1.00 97.06 191 ILE A O 1
ATOM 1379 N N . ALA A 1 192 ? 13.343 -7.510 -23.739 1.00 95.25 192 ALA A N 1
ATOM 1380 C CA . ALA A 1 192 ? 12.052 -8.108 -23.416 1.00 95.25 192 ALA A CA 1
ATOM 1381 C C . ALA A 1 192 ? 11.609 -7.661 -22.014 1.00 95.25 192 ALA A C 1
ATOM 1383 O O . ALA A 1 192 ? 12.313 -7.921 -21.043 1.00 95.25 192 ALA A O 1
ATOM 1384 N N . LEU A 1 193 ? 10.447 -7.011 -21.913 1.00 95.25 193 LEU A N 1
ATOM 1385 C CA . LEU A 1 193 ? 9.822 -6.638 -20.641 1.00 95.25 193 LEU A CA 1
ATOM 1386 C C . LEU A 1 193 ? 8.666 -7.586 -20.340 1.00 95.25 193 LEU A C 1
ATOM 1388 O O . LEU A 1 193 ? 7.542 -7.350 -20.774 1.00 95.25 193 LEU A O 1
ATOM 1392 N N . ALA A 1 194 ? 8.955 -8.678 -19.634 1.00 96.19 194 ALA A N 1
ATOM 1393 C CA . ALA A 1 194 ? 7.956 -9.672 -19.246 1.00 96.19 194 ALA A CA 1
ATOM 1394 C C . ALA A 1 194 ? 7.604 -9.602 -17.754 1.00 96.19 194 ALA A C 1
ATOM 1396 O O . ALA A 1 194 ? 6.596 -10.166 -17.335 1.00 96.19 194 ALA A O 1
ATOM 1397 N N . SER A 1 195 ? 8.438 -8.948 -16.946 1.00 97.06 195 SER A N 1
ATOM 1398 C CA . SER A 1 195 ? 8.263 -8.857 -15.502 1.00 97.06 195 SER A CA 1
ATOM 1399 C C . SER A 1 195 ? 8.972 -7.643 -14.901 1.00 97.06 195 SER A C 1
ATOM 1401 O O . SER A 1 195 ? 9.882 -7.059 -15.494 1.00 97.06 195 SER A O 1
ATOM 1403 N N . ILE A 1 196 ? 8.638 -7.333 -13.645 1.00 97.38 196 ILE A N 1
ATOM 1404 C CA . ILE A 1 196 ? 9.352 -6.333 -12.838 1.00 97.38 196 ILE A CA 1
ATOM 1405 C C . ILE A 1 196 ? 10.853 -6.651 -12.679 1.00 97.38 196 ILE A C 1
ATOM 1407 O O . ILE A 1 196 ? 11.669 -5.744 -12.512 1.00 97.38 196 ILE A O 1
ATOM 1411 N N . ALA A 1 197 ? 11.245 -7.928 -12.761 1.00 96.81 197 ALA A N 1
ATOM 1412 C CA . ALA A 1 197 ? 12.647 -8.332 -12.675 1.00 96.81 197 ALA A CA 1
ATOM 1413 C C . ALA A 1 197 ? 13.460 -7.845 -13.885 1.00 96.81 197 ALA A C 1
ATOM 1415 O O . ALA A 1 197 ? 14.619 -7.466 -13.718 1.00 96.81 197 ALA A O 1
ATOM 1416 N N . ASP A 1 198 ? 12.848 -7.788 -15.071 1.00 97.44 198 ASP A N 1
ATOM 1417 C CA . ASP A 1 198 ? 13.501 -7.289 -16.286 1.00 97.44 198 ASP A CA 1
ATOM 1418 C C . ASP A 1 198 ? 13.780 -5.784 -16.182 1.00 97.44 198 ASP A C 1
ATOM 1420 O O . ASP A 1 198 ? 14.851 -5.317 -16.571 1.00 97.44 198 ASP A O 1
ATOM 1424 N N . VAL A 1 199 ? 12.849 -5.035 -15.577 1.00 97.94 199 VAL A N 1
ATOM 1425 C CA . VAL A 1 199 ? 13.022 -3.608 -15.270 1.00 97.94 199 VAL A CA 1
ATOM 1426 C C . VAL A 1 199 ? 14.180 -3.410 -14.292 1.00 97.94 199 VAL A C 1
ATOM 1428 O O . VAL A 1 199 ? 15.108 -2.660 -14.582 1.00 97.94 199 VAL A O 1
ATOM 1431 N N . ARG A 1 200 ? 14.169 -4.133 -13.164 1.00 96.94 200 ARG A N 1
ATOM 1432 C CA . ARG A 1 200 ? 15.217 -4.053 -12.128 1.00 96.94 200 ARG A CA 1
ATOM 1433 C C . ARG A 1 200 ? 16.609 -4.412 -12.650 1.00 96.94 200 ARG A C 1
ATOM 1435 O O . ARG A 1 200 ? 17.602 -3.879 -12.162 1.00 96.94 200 ARG A O 1
ATOM 1442 N N . ALA A 1 201 ? 16.695 -5.326 -13.613 1.00 96.50 201 ALA A N 1
ATOM 1443 C CA . ALA A 1 201 ? 17.961 -5.770 -14.186 1.00 96.50 201 ALA A CA 1
ATOM 1444 C C . ALA A 1 201 ? 18.593 -4.748 -15.152 1.00 96.50 201 ALA A C 1
ATOM 1446 O O . ALA A 1 201 ? 19.763 -4.902 -15.512 1.00 96.50 201 ALA A O 1
ATOM 1447 N N . ASN A 1 202 ? 17.855 -3.717 -15.577 1.00 97.62 202 ASN A N 1
ATOM 1448 C CA . ASN A 1 202 ? 18.322 -2.728 -16.540 1.00 97.62 202 ASN A CA 1
ATOM 1449 C C . ASN A 1 202 ? 18.400 -1.326 -15.916 1.00 97.62 202 ASN A C 1
ATOM 1451 O O . ASN A 1 202 ? 17.390 -0.694 -15.609 1.00 97.62 202 ASN A O 1
ATOM 1455 N N . GLN A 1 203 ? 19.621 -0.807 -15.777 1.00 97.44 203 GLN A N 1
ATOM 1456 C CA . GLN A 1 203 ? 19.852 0.485 -15.130 1.00 97.44 203 GLN A CA 1
ATOM 1457 C C . GLN A 1 203 ? 19.235 1.667 -15.891 1.00 97.44 203 GLN A C 1
ATOM 1459 O O . GLN A 1 203 ? 18.820 2.633 -15.257 1.00 97.44 203 GLN A O 1
ATOM 1464 N N . ASP A 1 204 ? 19.156 1.613 -17.221 1.00 98.38 204 ASP A N 1
ATOM 1465 C CA . ASP A 1 204 ? 18.578 2.702 -18.013 1.00 98.38 204 ASP A CA 1
ATOM 1466 C C . ASP A 1 204 ? 17.062 2.784 -17.818 1.00 98.38 204 ASP A C 1
ATOM 1468 O O . ASP A 1 204 ? 16.525 3.875 -17.641 1.00 98.38 204 ASP A O 1
ATOM 1472 N N . LEU A 1 205 ? 16.383 1.636 -17.733 1.00 98.44 205 LEU A N 1
ATOM 1473 C CA . LEU A 1 205 ? 14.966 1.580 -17.367 1.00 98.44 205 LEU A CA 1
ATOM 1474 C C . LEU A 1 205 ? 14.723 2.118 -15.954 1.00 98.44 205 LEU A C 1
ATOM 1476 O O . LEU A 1 205 ? 13.826 2.933 -15.756 1.00 98.44 205 LEU A O 1
ATOM 1480 N N . MET A 1 206 ? 15.558 1.734 -14.985 1.00 98.31 206 MET A N 1
ATOM 1481 C CA . MET A 1 206 ? 15.484 2.288 -13.628 1.00 98.31 206 MET A CA 1
ATOM 1482 C C . MET A 1 206 ? 15.712 3.806 -13.613 1.00 98.31 206 MET A C 1
ATOM 1484 O O . MET A 1 206 ? 15.029 4.527 -12.889 1.00 98.31 206 MET A O 1
ATOM 1488 N N . ASN A 1 207 ? 16.632 4.319 -14.436 1.00 98.44 207 ASN A N 1
ATOM 1489 C CA . ASN A 1 207 ? 16.892 5.755 -14.534 1.00 98.44 207 ASN A CA 1
ATOM 1490 C C . ASN A 1 207 ? 15.685 6.531 -15.085 1.00 98.44 207 ASN A C 1
ATOM 1492 O O . ASN A 1 207 ? 15.450 7.654 -14.637 1.00 98.44 207 ASN A O 1
ATOM 1496 N N . ILE A 1 208 ? 14.909 5.941 -16.006 1.00 98.56 208 ILE A N 1
ATOM 1497 C CA . ILE A 1 208 ? 13.649 6.532 -16.485 1.00 98.56 208 ILE A CA 1
ATOM 1498 C C . ILE A 1 208 ? 12.690 6.726 -15.304 1.00 98.56 208 ILE A C 1
ATOM 1500 O O . ILE A 1 208 ? 12.232 7.847 -15.084 1.00 98.56 208 ILE A O 1
ATOM 1504 N N . VAL A 1 209 ? 12.469 5.684 -14.491 1.00 98.38 209 VAL A N 1
ATOM 1505 C CA . VAL A 1 209 ? 11.603 5.764 -13.298 1.00 98.38 209 VAL A CA 1
ATOM 1506 C C . VAL A 1 209 ? 12.097 6.840 -12.329 1.00 98.38 209 VAL A C 1
ATOM 1508 O O . VAL A 1 209 ? 11.327 7.698 -11.910 1.00 98.38 209 VAL A O 1
ATOM 1511 N N . VAL A 1 210 ? 13.394 6.843 -12.004 1.00 98.12 210 VAL A N 1
ATOM 1512 C CA . VAL A 1 210 ? 13.996 7.804 -11.062 1.00 98.12 210 VAL A CA 1
ATOM 1513 C C . VAL A 1 210 ? 13.805 9.252 -11.506 1.00 98.12 210 VAL A C 1
ATOM 1515 O O . VAL A 1 210 ? 13.599 10.126 -10.668 1.00 98.12 210 VAL A O 1
ATOM 1518 N N . SER A 1 211 ? 13.871 9.517 -12.809 1.00 97.62 211 SER A N 1
ATOM 1519 C CA . SER A 1 211 ? 13.761 10.876 -13.345 1.00 97.62 211 SER A CA 1
ATOM 1520 C C . SER A 1 211 ? 12.350 11.468 -13.291 1.00 97.62 211 SER A C 1
ATOM 1522 O O . SER A 1 211 ? 12.207 12.677 -13.462 1.00 97.62 211 SER A O 1
ATOM 1524 N N . ALA A 1 212 ? 11.330 10.639 -13.055 1.00 97.75 212 ALA A N 1
ATOM 1525 C CA . ALA A 1 212 ? 9.936 11.067 -13.038 1.00 97.75 212 ALA A CA 1
ATOM 1526 C C . ALA A 1 212 ? 9.467 11.597 -11.675 1.00 97.75 212 ALA A C 1
ATOM 1528 O O . ALA A 1 212 ? 8.434 12.253 -11.614 1.00 97.75 212 ALA A O 1
ATOM 1529 N N . TRP A 1 213 ? 10.205 11.338 -10.592 1.00 97.69 213 TRP A N 1
ATOM 1530 C CA . TRP A 1 213 ? 9.831 11.790 -9.250 1.00 97.69 213 TRP A CA 1
ATOM 1531 C C . TRP A 1 213 ? 9.972 13.309 -9.107 1.00 97.69 213 TRP A C 1
ATOM 1533 O O . TRP A 1 213 ? 10.993 13.889 -9.485 1.00 97.69 213 TRP A O 1
ATOM 1543 N N . HIS A 1 214 ? 8.978 13.950 -8.493 1.00 93.62 214 HIS A N 1
ATOM 1544 C CA . HIS A 1 214 ? 8.989 15.385 -8.180 1.00 93.62 214 HIS A CA 1
ATOM 1545 C C . HIS A 1 214 ? 8.473 15.663 -6.761 1.00 93.62 214 HIS A C 1
ATOM 1547 O O . HIS A 1 214 ? 8.027 14.744 -6.077 1.00 93.62 214 HIS A O 1
ATOM 1553 N N . GLY A 1 215 ? 8.637 16.902 -6.280 1.00 86.38 215 GLY A N 1
ATOM 1554 C CA . GLY A 1 215 ? 8.351 17.318 -4.900 1.00 86.38 215 GLY A CA 1
ATOM 1555 C C . GLY A 1 215 ? 7.944 18.778 -4.780 1.00 86.38 215 GLY A C 1
ATOM 1556 O O . GLY A 1 215 ? 8.221 19.551 -5.727 1.00 86.38 215 GLY A O 1
#

pLDDT: mean 95.22, std 6.67, range [50.62, 98.94]